Protein 3US3 (pdb70)

Structure (mmCIF, N/CA/C/O backbone):
data_3US3
#
_entry.id   3US3
#
_cell.length_a   59.214
_cell.length_b   144.811
_cell.length_c   110.471
_cell.angle_alpha   90.00
_cell.angle_beta   90.00
_cell.angle_gamma   90.00
#
_symmetry.space_group_name_H-M   'C 2 2 21'
#
loop_
_entity.id
_entity.type
_entity.pdbx_description
1 polymer Calsequestrin-1
2 non-polymer (4S)-2-METHYL-2,4-PENTANEDIOL
3 non-polymer (4R)-2-METHYLPENTANE-2,4-DIOL
4 non-polymer 'CALCIUM ION'
5 non-polymer 'SODIUM ION'
6 water water
#
loop_
_atom_site.group_PDB
_atom_site.id
_atom_site.type_symbol
_atom_site.label_atom_id
_atom_site.label_alt_id
_atom_site.label_comp_id
_atom_site.label_asym_id
_atom_site.label_entity_id
_atom_site.label_seq_id
_atom_site.pdbx_PDB_ins_code
_atom_site.Cartn_x
_atom_site.Cartn_y
_atom_site.Cartn_z
_atom_site.occupancy
_atom_site.B_iso_or_equiv
_atom_site.auth_seq_id
_atom_site.auth_comp_id
_atom_site.auth_asym_id
_atom_site.auth_atom_id
_atom_site.pdbx_PDB_model_num
ATOM 1 N N . GLU A 1 1 ? 41.847 73.395 53.589 1.00 99.59 1 GLU A N 1
ATOM 2 C CA . GLU A 1 1 ? 41.911 74.719 54.198 1.00 105.13 1 GLU A CA 1
ATOM 3 C C . GLU A 1 1 ? 40.623 75.023 54.962 1.00 100.01 1 GLU A C 1
ATOM 4 O O . GLU A 1 1 ? 39.948 76.020 54.701 1.00 95.97 1 GLU A O 1
ATOM 10 N N . GLU A 1 2 ? 40.292 74.153 55.909 1.00 92.34 2 GLU A N 1
ATOM 11 C CA . GLU A 1 2 ? 39.065 74.278 56.687 1.00 96.33 2 GLU A CA 1
ATOM 12 C C . GLU A 1 2 ? 39.101 75.483 57.624 1.00 90.31 2 GLU A C 1
ATOM 13 O O . GLU A 1 2 ? 38.167 76.287 57.653 0.50 81.92 2 GLU A O 1
ATOM 19 N N . GLY A 1 3 ? 40.183 75.600 58.387 1.00 73.72 3 GLY A N 1
ATOM 20 C CA . GLY A 1 3 ? 40.293 76.627 59.406 1.00 68.94 3 GLY A CA 1
ATOM 21 C C . GLY A 1 3 ? 40.334 75.995 60.783 1.00 67.05 3 GLY A C 1
ATOM 22 O O . GLY A 1 3 ? 39.494 75.166 61.122 1.00 46.62 3 GLY A O 1
ATOM 23 N N . LEU A 1 4 ? 41.323 76.384 61.580 1.00 49.84 4 LEU A N 1
ATOM 24 C CA . LEU A 1 4 ? 41.519 75.795 62.904 1.00 44.50 4 LEU A CA 1
ATOM 25 C C . LEU A 1 4 ? 40.281 75.966 63.789 1.00 44.15 4 LEU A C 1
ATOM 26 O O . LEU A 1 4 ? 39.566 76.966 63.689 1.00 45.83 4 LEU A O 1
ATOM 31 N N . ASP A 1 5 ? 40.027 74.986 64.652 1.00 40.02 5 ASP A N 1
ATOM 32 C CA . ASP A 1 5 ? 38.891 75.048 65.572 1.00 42.84 5 ASP A CA 1
ATOM 33 C C . ASP A 1 5 ? 39.281 75.758 66.867 1.00 38.01 5 ASP A C 1
ATOM 34 O O . ASP A 1 5 ? 40.457 75.785 67.239 1.00 38.81 5 ASP A O 1
ATOM 39 N N . PHE A 1 6 ? 38.293 76.334 67.549 1.00 33.95 6 PHE A N 1
ATOM 40 C CA . PHE A 1 6 ? 38.492 76.814 68.915 1.00 30.43 6 PHE A CA 1
ATOM 41 C C . PHE A 1 6 ? 38.917 75.630 69.772 1.00 29.57 6 PHE A C 1
ATOM 42 O O . PHE A 1 6 ? 38.650 74.479 69.422 1.00 32.32 6 PHE A O 1
ATOM 50 N N . PRO A 1 7 ? 39.587 75.900 70.900 1.00 31.84 7 PRO A N 1
ATOM 51 C CA . PRO A 1 7 ? 39.900 74.807 71.825 1.00 29.40 7 PRO A CA 1
ATOM 52 C C . PRO A 1 7 ? 38.618 74.116 72.286 1.00 22.51 7 PRO A C 1
ATOM 53 O O . PRO A 1 7 ? 37.547 74.734 72.357 1.00 26.33 7 PRO A O 1
ATOM 57 N N . GLU A 1 8 ? 38.722 72.831 72.593 1.00 24.33 8 GLU A N 1
ATOM 58 C CA . GLU A 1 8 ? 37.577 72.081 73.079 1.00 23.38 8 GLU A CA 1
ATOM 59 C C . GLU A 1 8 ? 38.053 71.150 74.178 1.00 19.25 8 GLU A C 1
ATOM 60 O O . GLU A 1 8 ? 39.219 70.754 74.197 1.00 21.65 8 GLU A O 1
ATOM 66 N N . TYR A 1 9 ? 37.149 70.791 75.078 1.00 23.66 9 TYR A N 1
ATOM 67 C CA . TYR A 1 9 ? 37.425 69.730 76.037 1.00 23.01 9 TYR A CA 1
ATOM 68 C C . TYR A 1 9 ? 37.868 68.486 75.264 1.00 22.70 9 TYR A C 1
ATOM 69 O O . TYR A 1 9 ? 37.180 68.056 74.346 1.00 22.99 9 TYR A O 1
ATOM 78 N N . ASP A 1 10 ? 39.023 67.931 75.619 1.00 21.15 10 ASP A N 1
ATOM 79 C CA . ASP A 1 10 ? 39.603 66.833 74.838 1.00 25.57 10 ASP A CA 1
ATOM 80 C C . ASP A 1 10 ? 39.259 65.432 75.348 1.00 30.39 10 ASP A C 1
ATOM 81 O O . ASP A 1 10 ? 39.602 64.433 74.718 1.00 27.63 10 ASP A O 1
ATOM 86 N N . GLY A 1 11 ? 38.570 65.358 76.481 1.00 25.36 11 GLY A N 1
ATOM 87 C CA . GLY A 1 11 ? 38.164 64.077 77.021 1.00 23.72 11 GLY A CA 1
ATOM 88 C C . GLY A 1 11 ? 39.293 63.271 77.638 1.00 22.02 11 GLY A C 1
ATOM 89 O O . GLY A 1 11 ? 39.121 62.087 77.918 1.00 29.69 11 GLY A O 1
ATOM 90 N N . VAL A 1 12 ? 40.443 63.903 77.853 1.00 23.95 12 VAL A N 1
ATOM 91 C CA . VAL A 1 12 ? 41.577 63.228 78.485 1.00 24.94 12 VAL A CA 1
ATOM 92 C C . VAL A 1 12 ? 41.504 63.429 79.996 1.00 24.72 12 VAL A C 1
ATOM 93 O O . VAL A 1 12 ? 41.302 64.547 80.464 1.00 25.21 12 VAL A O 1
ATOM 97 N N . ASP A 1 13 ? 41.652 62.355 80.763 1.00 25.31 13 ASP A N 1
ATOM 98 C CA . ASP A 1 13 ? 41.503 62.479 82.213 1.00 29.46 13 ASP A CA 1
ATOM 99 C C . ASP A 1 13 ? 42.757 63.052 82.866 1.00 28.96 13 ASP A C 1
ATOM 100 O O . ASP A 1 13 ? 43.874 62.594 82.616 1.00 24.96 13 ASP A O 1
ATOM 105 N N . ARG A 1 14 ? 42.566 64.074 83.695 1.00 22.84 14 ARG A N 1
ATOM 106 C CA . ARG A 1 14 ? 43.678 64.781 84.314 1.00 22.07 14 ARG A CA 1
ATOM 107 C C . ARG A 1 14 ? 43.493 64.877 85.820 1.00 22.56 14 ARG A C 1
ATOM 108 O O . ARG A 1 14 ? 44.440 65.160 86.549 1.00 24.89 14 ARG A O 1
ATOM 116 N N . VAL A 1 15 ? 42.268 64.662 86.279 1.00 20.05 15 VAL A N 1
ATOM 117 C CA . VAL A 1 15 ? 41.978 64.746 87.702 1.00 22.32 15 VAL A CA 1
ATOM 118 C C . VAL A 1 15 ? 42.554 63.517 88.391 1.00 24.97 15 VAL A C 1
ATOM 119 O O . VAL A 1 15 ? 42.312 62.394 87.966 1.00 25.24 15 VAL A O 1
ATOM 123 N N . ILE A 1 16 ? 43.315 63.747 89.453 1.00 22.32 16 ILE A N 1
ATOM 124 C CA . ILE A 1 16 ? 44.077 62.692 90.113 1.00 25.79 16 ILE A CA 1
ATOM 125 C C . ILE A 1 16 ? 43.282 62.058 91.239 1.00 28.06 16 ILE A C 1
ATOM 126 O O . ILE A 1 16 ? 42.668 62.752 92.041 1.00 23.65 16 ILE A O 1
ATOM 131 N N . ASN A 1 17 ? 43.281 60.730 91.279 1.00 23.95 17 ASN A N 1
ATOM 132 C CA . ASN A 1 17 ? 42.791 60.009 92.440 1.00 26.51 17 ASN A CA 1
ATOM 133 C C . ASN A 1 17 ? 43.863 60.116 93.514 1.00 29.84 17 ASN A C 1
ATOM 134 O O . ASN A 1 17 ? 44.864 59.399 93.479 1.00 29.74 17 ASN A O 1
ATOM 139 N N . VAL A 1 18 ? 43.683 61.048 94.445 1.00 25.56 18 VAL A N 1
ATOM 140 C CA . VAL A 1 18 ? 44.705 61.307 95.449 1.00 23.61 18 VAL A CA 1
ATOM 141 C C . VAL A 1 18 ? 44.561 60.307 96.588 1.00 31.62 18 VAL A C 1
ATOM 142 O O . VAL A 1 18 ? 43.482 60.151 97.153 1.00 27.64 18 VAL A O 1
ATOM 146 N N . ASN A 1 19 ? 45.648 59.615 96.909 1.00 28.16 19 ASN A N 1
ATOM 147 C CA . ASN A 1 19 ? 45.600 58.602 97.956 1.00 29.87 19 ASN A CA 1
ATOM 148 C C . ASN A 1 19 ? 46.852 58.585 98.821 1.00 26.07 19 ASN A C 1
ATOM 149 O O . ASN A 1 19 ? 47.760 59.402 98.645 1.00 29.69 19 ASN A O 1
ATOM 154 N N . ALA A 1 20 ? 46.887 57.651 99.766 1.00 30.80 20 ALA A N 1
ATOM 155 C CA . ALA A 1 20 ? 47.959 57.590 100.742 1.00 35.72 20 ALA A CA 1
ATOM 156 C C . ALA A 1 20 ? 49.323 57.462 100.070 1.00 33.00 20 ALA A C 1
ATOM 157 O O . ALA A 1 20 ? 50.313 58.031 100.526 1.00 32.59 20 ALA A O 1
ATOM 159 N N . LYS A 1 21 ? 49.369 56.732 98.964 1.00 36.28 21 LYS A N 1
ATOM 160 C CA . LYS A 1 21 ? 50.642 56.461 98.306 1.00 30.03 21 LYS A CA 1
ATOM 161 C C . LYS A 1 21 ? 51.173 57.610 97.447 1.00 32.31 21 LYS A C 1
ATOM 162 O O . LYS A 1 21 ? 52.385 57.746 97.272 1.00 34.39 21 LYS A O 1
ATOM 168 N N . ASN A 1 22 ? 50.283 58.450 96.925 1.00 27.56 22 ASN A N 1
ATOM 169 C CA . ASN A 1 22 ? 50.722 59.495 96.005 1.00 27.18 22 ASN A CA 1
ATOM 170 C C . ASN A 1 22 ? 50.585 60.933 96.497 1.00 27.69 22 ASN A C 1
ATOM 171 O O . ASN A 1 22 ? 51.096 61.846 95.860 1.00 27.59 22 ASN A O 1
ATOM 176 N N . TYR A 1 23 ? 49.915 61.138 97.626 1.00 30.91 23 TYR A N 1
ATOM 177 C CA . TYR A 1 23 ? 49.553 62.499 98.017 1.00 32.46 23 TYR A CA 1
ATOM 178 C C . TYR A 1 23 ? 50.762 63.401 98.253 1.00 35.07 23 TYR A C 1
ATOM 179 O O . TYR A 1 23 ? 50.725 64.582 97.925 1.00 31.35 23 TYR A O 1
ATOM 188 N N . LYS A 1 24 ? 51.848 62.843 98.780 1.00 33.69 24 LYS A N 1
ATOM 189 C CA . LYS A 1 24 ? 53.069 63.625 98.959 1.00 29.10 24 LYS A CA 1
ATOM 190 C C . LYS A 1 24 ? 53.679 64.011 97.613 1.00 31.75 24 LYS A C 1
ATOM 191 O O . LYS A 1 24 ? 54.142 65.135 97.434 1.00 38.72 24 LYS A O 1
ATOM 197 N N . ASN A 1 25 ? 53.670 63.080 96.664 1.00 33.61 25 ASN A N 1
ATOM 198 C CA . ASN A 1 25 ? 54.161 63.368 95.321 1.00 35.35 25 ASN A CA 1
ATOM 199 C C . ASN A 1 25 ? 53.314 64.419 94.609 1.00 33.68 25 ASN A C 1
ATOM 200 O O . ASN A 1 25 ? 53.837 65.264 93.885 1.00 35.69 25 ASN A O 1
ATOM 205 N N . VAL A 1 26 ? 52.003 64.355 94.811 1.00 29.68 26 VAL A N 1
ATOM 206 C CA . VAL A 1 26 ? 51.095 65.318 94.185 1.00 24.40 26 VAL A CA 1
ATOM 207 C C . VAL A 1 26 ? 51.375 66.745 94.656 1.00 34.98 26 VAL A C 1
ATOM 208 O O . VAL A 1 26 ? 51.514 67.657 93.842 1.00 33.50 26 VAL A O 1
ATOM 212 N N . PHE A 1 27 ? 51.471 66.940 95.967 1.00 30.02 27 PHE A N 1
ATOM 213 C CA . PHE A 1 27 ? 51.772 68.263 96.508 1.00 27.85 27 PHE A CA 1
ATOM 214 C C . PHE A 1 27 ? 53.097 68.841 96.012 1.00 41.60 27 PHE A C 1
ATOM 215 O O . PHE A 1 27 ? 53.243 70.059 95.896 1.00 47.01 27 PHE A O 1
ATOM 223 N N . LYS A 1 28 ? 54.059 67.974 95.713 1.00 38.10 28 LYS A N 1
ATOM 224 C CA . LYS A 1 28 ? 55.357 68.429 95.227 1.00 34.69 28 LYS A CA 1
ATOM 225 C C . LYS A 1 28 ? 55.301 68.883 93.771 1.00 42.00 28 LYS A C 1
ATOM 226 O O . LYS A 1 28 ? 56.083 69.734 93.347 1.00 43.91 28 LYS A O 1
ATOM 232 N N . LYS A 1 29 ? 54.372 68.316 93.010 1.00 32.50 29 LYS A N 1
ATOM 233 C CA . LYS A 1 29 ? 54.293 68.580 91.578 1.00 34.29 29 LYS A CA 1
ATOM 234 C C . LYS A 1 29 ? 53.646 69.925 91.247 1.00 43.49 29 LYS A C 1
ATOM 235 O O . LYS A 1 29 ? 54.008 70.568 90.261 1.00 37.54 29 LYS A O 1
ATOM 241 N N . TYR A 1 30 ? 52.691 70.346 92.071 1.00 36.32 30 TYR A N 1
ATOM 242 C CA . TYR A 1 30 ? 51.900 71.537 91.768 1.00 33.09 30 TYR A CA 1
ATOM 243 C C 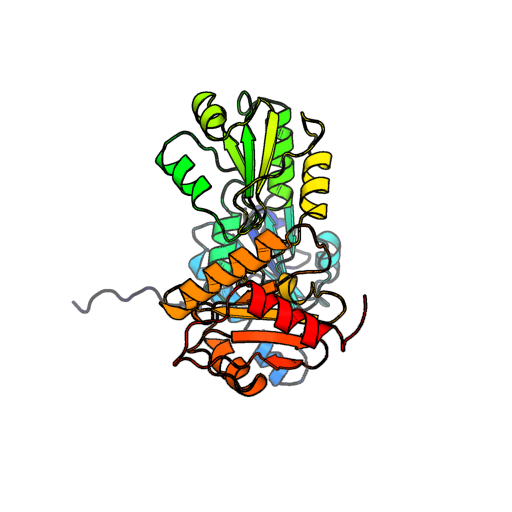. TYR A 1 30 ? 52.097 72.674 92.774 1.00 29.97 30 TYR A C 1
ATOM 244 O O . TYR A 1 30 ? 52.198 72.438 93.977 1.00 44.08 30 TYR A O 1
ATOM 253 N N . GLU A 1 31 ? 52.127 73.907 92.278 1.00 40.27 31 GLU A N 1
ATOM 254 C CA . GLU A 1 31 ? 52.186 75.070 93.159 1.00 41.12 31 GLU A CA 1
ATOM 255 C C . GLU A 1 31 ? 50.819 75.379 93.757 1.00 34.62 31 GLU A C 1
ATOM 256 O O . GLU A 1 31 ? 50.719 75.802 94.908 1.00 36.03 31 GLU A O 1
ATOM 262 N N . VAL A 1 32 ? 49.768 75.173 92.969 1.00 27.64 32 VAL A N 1
ATOM 263 C CA . VAL A 1 32 ? 48.406 75.283 93.473 1.00 25.56 32 VAL A CA 1
ATOM 264 C C . VAL A 1 32 ? 47.680 73.971 93.222 1.00 25.09 32 VAL A C 1
ATOM 265 O O . VAL A 1 32 ? 47.726 73.416 92.125 1.00 23.80 32 VAL A O 1
ATOM 269 N N . LEU A 1 33 ? 47.032 73.467 94.259 1.00 19.49 33 LEU A N 1
ATOM 270 C CA . LEU A 1 33 ? 46.335 72.193 94.170 1.00 21.21 33 LEU A CA 1
ATOM 271 C C . LEU A 1 33 ? 44.904 72.345 94.657 1.00 25.73 33 LEU A C 1
ATOM 272 O O . LEU A 1 33 ? 44.664 72.847 95.755 1.00 24.16 33 LEU A O 1
ATOM 277 N N . ALA A 1 34 ? 43.952 71.927 93.830 1.00 16.87 34 ALA A N 1
ATOM 278 C CA . ALA A 1 34 ? 42.546 71.941 94.212 1.00 20.79 34 ALA A CA 1
ATOM 279 C C . ALA A 1 34 ? 42.048 70.520 94.424 1.00 25.79 34 ALA A C 1
ATOM 280 O O . ALA A 1 34 ? 42.070 69.709 93.502 1.00 20.99 34 ALA A O 1
ATOM 282 N N . LEU A 1 35 ? 41.595 70.226 95.637 1.00 17.77 35 LEU A N 1
ATOM 283 C CA . LEU A 1 35 ? 41.116 68.884 95.976 1.00 20.95 35 LEU A CA 1
ATOM 284 C C . LEU A 1 35 ? 39.640 68.888 96.337 1.00 22.72 35 LEU A C 1
ATOM 285 O O . LEU A 1 35 ? 39.207 69.662 97.194 1.00 23.01 35 LEU A O 1
ATOM 290 N N . LEU A 1 36 ? 38.875 68.028 95.671 1.00 18.10 36 LEU A N 1
ATOM 291 C CA . LEU A 1 36 ? 37.483 67.785 96.020 1.00 18.65 36 LEU A CA 1
ATOM 292 C C . LEU A 1 36 ? 37.439 66.648 97.038 1.00 23.34 36 LEU A C 1
ATOM 293 O O . LEU A 1 36 ? 37.776 65.512 96.718 1.00 23.85 36 LEU A O 1
ATOM 298 N N . TYR A 1 37 ? 37.054 66.979 98.266 1.00 21.30 37 TYR A N 1
ATOM 299 C CA . TYR A 1 37 ? 36.823 65.986 99.308 1.00 28.77 37 TYR A CA 1
ATOM 300 C C . TYR A 1 37 ? 35.375 65.503 99.197 1.00 34.85 37 TYR A C 1
ATOM 301 O O . TYR A 1 37 ? 34.442 66.278 99.419 1.00 35.32 37 TYR A O 1
ATOM 310 N N . HIS A 1 38 ? 35.187 64.233 98.834 1.00 28.89 38 HIS A N 1
ATOM 311 C CA . HIS A 1 38 ? 33.858 63.727 98.480 1.00 32.59 38 HIS A CA 1
ATOM 312 C C . HIS A 1 38 ? 33.515 62.373 99.113 1.00 39.48 38 HIS A C 1
ATOM 313 O O . HIS A 1 38 ? 34.371 61.709 99.698 1.00 35.04 38 HIS A O 1
ATOM 320 N N . GLU A 1 39 ? 32.254 61.967 98.973 1.00 35.69 39 GLU A N 1
ATOM 321 C CA . GLU A 1 39 ? 31.768 60.710 99.539 1.00 27.90 39 GLU A CA 1
ATOM 322 C C . GLU A 1 39 ? 31.870 59.562 98.544 1.00 46.83 39 GLU A C 1
ATOM 323 O O . GLU A 1 39 ? 31.966 59.785 97.338 1.00 54.68 39 GLU A O 1
ATOM 329 N N . PRO A 1 40 ? 31.862 58.323 99.055 1.00 50.32 40 PRO A N 1
ATOM 330 C CA . PRO A 1 40 ? 31.915 57.122 98.216 1.00 53.83 40 PRO A CA 1
ATOM 331 C C . PRO A 1 40 ? 30.679 57.040 97.342 1.00 47.91 40 PRO A C 1
ATOM 332 O O . PRO A 1 40 ? 29.673 57.672 97.666 1.00 55.02 40 PRO A O 1
ATOM 336 N N . PRO A 1 41 ? 30.747 56.270 96.246 1.00 58.22 41 PRO A N 1
ATOM 337 C CA . PRO A 1 41 ? 29.605 56.119 95.337 1.00 61.39 41 PRO A CA 1
ATOM 338 C C . PRO A 1 41 ? 28.392 55.505 96.031 1.00 57.52 41 PRO A C 1
ATOM 339 O O . PRO A 1 41 ? 28.506 54.440 96.639 1.00 66.33 41 PRO A O 1
ATOM 343 N N . GLU A 1 42 ? 27.247 56.175 95.936 1.00 65.93 42 GLU A N 1
ATOM 344 C CA . GLU A 1 42 ? 25.997 55.642 96.463 1.00 54.64 42 GLU A CA 1
ATOM 345 C C . GLU A 1 42 ? 25.400 54.654 95.465 1.00 60.78 42 GLU A C 1
ATOM 346 O O . GLU A 1 42 ? 25.917 54.487 94.360 1.00 67.40 42 GLU A O 1
ATOM 352 N N . ASP A 1 43 ? 24.309 54.006 95.853 1.00 64.75 43 ASP A N 1
ATOM 353 C CA . ASP A 1 43 ? 23.675 53.008 95.000 1.00 71.32 43 ASP A CA 1
ATOM 354 C C . ASP A 1 43 ? 22.807 53.663 93.934 1.00 57.04 43 ASP A C 1
ATOM 355 O O . ASP A 1 43 ? 22.674 53.146 92.824 1.00 55.79 43 ASP A O 1
ATOM 360 N N . ASP A 1 44 ? 22.217 54.803 94.277 1.00 52.12 44 ASP A N 1
ATOM 361 C CA . ASP A 1 44 ? 21.239 55.439 93.405 1.00 36.25 44 ASP A CA 1
ATOM 362 C C . ASP A 1 44 ? 21.898 56.175 92.242 1.00 40.13 44 ASP A C 1
ATOM 363 O O . ASP A 1 44 ? 22.943 56.813 92.403 1.00 34.54 44 ASP A O 1
ATOM 368 N N . LYS A 1 45 ? 21.284 56.078 91.067 1.00 39.43 45 LYS A N 1
ATOM 369 C CA . LYS A 1 45 ? 21.854 56.683 89.870 1.00 34.59 45 LYS A CA 1
ATOM 370 C C . LYS A 1 45 ? 21.922 58.206 89.966 1.00 32.97 45 LYS A C 1
ATOM 371 O O . LYS A 1 45 ? 22.884 58.806 89.502 1.00 28.56 45 LYS A O 1
ATOM 377 N N . ALA A 1 46 ? 20.918 58.819 90.584 1.00 26.11 46 ALA A N 1
ATOM 378 C CA . ALA A 1 46 ? 20.905 60.275 90.755 1.00 33.87 46 ALA A CA 1
ATOM 379 C C . ALA A 1 46 ? 22.186 60.799 91.393 1.00 33.42 46 ALA A C 1
ATOM 380 O O . ALA A 1 46 ? 22.794 61.746 90.889 1.00 23.15 46 ALA A O 1
ATOM 382 N N . SER A 1 47 ? 22.593 60.191 92.504 1.00 28.99 47 SER A N 1
ATOM 383 C CA . SER A 1 47 ? 23.815 60.599 93.193 1.00 26.01 47 SER A CA 1
ATOM 384 C C . SER A 1 47 ? 25.030 60.379 92.313 1.00 25.36 47 SER A C 1
ATOM 385 O O . SER A 1 47 ? 25.954 61.192 92.305 1.00 27.22 47 SER A O 1
ATOM 388 N N . GLN A 1 48 ? 25.029 59.270 91.575 1.00 22.25 48 GLN A N 1
ATOM 389 C CA . GLN A 1 48 ? 26.142 58.955 90.699 1.00 25.87 48 GLN A CA 1
ATOM 390 C C . GLN A 1 48 ? 26.258 59.994 89.581 1.00 22.26 48 GLN A C 1
ATOM 391 O O . GLN A 1 48 ? 27.361 60.393 89.220 1.00 23.45 48 GLN A O 1
ATOM 397 N N . ARG A 1 49 ? 25.120 60.422 89.051 1.00 22.38 49 ARG A N 1
ATOM 398 C CA . ARG A 1 49 ? 25.109 61.448 88.003 1.00 23.49 49 ARG A CA 1
ATOM 399 C C . ARG A 1 49 ? 25.601 62.794 88.535 1.00 22.66 49 ARG A C 1
ATOM 400 O O . ARG A 1 49 ? 26.361 63.483 87.865 1.00 20.63 49 ARG A O 1
ATOM 408 N N . GLN A 1 50 ? 25.166 63.166 89.734 1.00 22.28 50 GLN A N 1
ATOM 409 C CA . GLN A 1 50 ? 25.676 64.382 90.374 1.00 22.23 50 GLN A CA 1
ATOM 410 C C . GLN A 1 50 ? 27.198 64.377 90.501 1.00 25.43 50 GLN A C 1
ATOM 411 O O . GLN A 1 50 ? 27.859 65.375 90.203 1.00 22.17 50 GLN A O 1
ATOM 417 N N . PHE A 1 51 ? 27.761 63.260 90.950 1.00 25.16 51 PHE A N 1
ATOM 418 C CA . PHE A 1 51 ? 29.209 63.172 91.083 1.00 25.98 51 PHE A CA 1
ATOM 419 C C . PHE A 1 51 ? 29.895 63.217 89.714 1.00 21.20 51 PHE A C 1
ATOM 420 O O . PHE A 1 51 ? 30.940 63.853 89.544 1.00 20.22 51 PHE A O 1
ATOM 428 N N . GLU A 1 52 ? 29.287 62.546 88.740 1.00 20.70 52 GLU A N 1
ATOM 429 C CA . GLU A 1 52 ? 29.829 62.480 87.389 1.00 20.80 52 GLU A CA 1
ATOM 430 C C . GLU A 1 52 ? 29.993 63.902 86.848 1.00 20.49 52 GLU A C 1
ATOM 431 O O . GLU A 1 52 ? 31.020 64.253 86.261 1.00 20.45 52 GLU A O 1
ATOM 437 N N . MET A 1 53 ? 28.976 64.721 87.086 1.00 21.09 53 MET A N 1
ATOM 438 C CA A MET A 1 53 ? 28.994 66.103 86.625 0.00 13.80 53 MET A CA 1
ATOM 439 C CA B MET A 1 53 ? 28.977 66.111 86.648 0.50 13.22 53 MET A CA 1
ATOM 440 C C . MET A 1 53 ? 30.088 66.913 87.311 1.00 20.11 53 MET A C 1
ATOM 441 O O . MET A 1 53 ? 30.823 67.641 86.655 1.00 17.38 53 MET A O 1
ATOM 450 N N . GLU A 1 54 ? 30.193 66.794 88.631 1.00 19.82 54 GLU A N 1
ATOM 451 C CA . GLU A 1 54 ? 31.215 67.530 89.364 1.00 20.74 54 GLU A CA 1
ATOM 452 C C . GLU A 1 54 ? 32.612 67.157 88.887 1.00 22.02 54 GLU A C 1
ATOM 453 O O . GLU A 1 54 ? 33.475 68.017 88.704 1.00 18.81 54 GLU A O 1
ATOM 459 N N . GLU A 1 55 ? 32.838 65.866 88.683 1.00 20.54 55 GLU A N 1
ATOM 460 C CA . GLU A 1 55 ? 34.152 65.416 88.282 1.00 19.49 55 GLU A CA 1
ATOM 461 C C . GLU A 1 55 ? 34.527 65.987 86.909 1.00 17.17 55 GLU A C 1
ATOM 462 O O . GLU A 1 55 ? 35.665 66.393 86.694 1.00 21.58 55 GLU A O 1
ATOM 468 N N . LEU A 1 56 ? 33.565 66.022 85.993 1.00 19.76 56 LEU A N 1
ATOM 469 C CA . LEU A 1 56 ? 33.816 66.558 84.655 1.00 18.71 56 LEU A CA 1
ATOM 470 C C . LEU A 1 56 ? 34.050 68.069 84.691 1.00 20.60 56 LEU A C 1
ATOM 471 O O . LEU A 1 56 ? 34.858 68.600 83.935 1.00 19.33 56 LEU A O 1
ATOM 476 N N . ILE A 1 57 ? 33.354 68.766 85.580 1.00 19.65 57 ILE A N 1
ATOM 477 C CA . ILE A 1 57 ? 33.642 70.183 85.754 1.00 21.74 57 ILE A CA 1
ATOM 478 C C . ILE A 1 57 ? 35.099 70.360 86.156 1.00 19.21 57 ILE A C 1
ATOM 479 O O . ILE A 1 57 ? 35.786 71.237 85.640 1.00 15.60 57 ILE A O 1
ATOM 484 N N . LEU A 1 58 ? 35.583 69.511 87.063 1.00 16.61 58 LEU A N 1
ATOM 485 C CA . LEU A 1 58 ? 36.981 69.570 87.453 1.00 15.31 58 LEU A CA 1
ATOM 486 C C . LEU A 1 58 ? 37.893 69.225 86.292 1.00 15.47 58 LEU A C 1
ATOM 487 O O . LEU A 1 58 ? 38.974 69.801 86.159 1.00 17.45 58 LEU A O 1
ATOM 492 N N . GLU A 1 59 ? 37.458 68.292 85.447 1.00 16.94 59 GLU A N 1
ATOM 493 C CA . GLU A 1 59 ? 38.272 67.910 84.298 1.00 19.29 59 GLU A CA 1
ATOM 494 C C . GLU A 1 59 ? 38.447 69.089 83.355 1.00 16.26 59 GLU A C 1
ATOM 495 O O . GLU A 1 59 ? 39.541 69.324 82.847 1.00 18.63 59 GLU A O 1
ATOM 501 N N . LEU A 1 60 ? 37.369 69.834 83.128 1.00 16.67 60 LEU A N 1
ATOM 502 C CA . LEU A 1 60 ? 37.447 71.003 82.260 1.00 16.04 60 LEU A CA 1
ATOM 503 C C . LEU A 1 60 ? 38.402 72.031 82.841 1.00 19.07 60 LEU A C 1
ATOM 504 O O . LEU A 1 60 ? 39.235 72.568 82.136 1.00 15.80 60 LEU A O 1
ATOM 509 N N . ALA A 1 61 ? 38.280 72.310 84.135 1.00 17.32 61 ALA A N 1
ATOM 510 C CA . ALA A 1 61 ? 39.176 73.261 84.764 1.00 16.80 61 ALA A CA 1
ATOM 511 C C . ALA A 1 61 ? 40.624 72.766 84.674 1.00 17.94 61 ALA A C 1
ATOM 512 O O . ALA A 1 61 ? 41.534 73.549 84.443 1.00 16.12 61 ALA A O 1
ATOM 514 N N . ALA A 1 62 ? 40.829 71.465 84.860 1.00 17.36 62 ALA A N 1
ATOM 515 C CA . ALA A 1 62 ? 42.170 70.889 84.799 1.00 16.66 62 ALA A CA 1
ATOM 516 C C . ALA A 1 62 ? 42.791 71.053 83.417 1.00 16.34 62 ALA A C 1
ATOM 517 O O . ALA A 1 62 ? 43.982 71.320 83.305 1.00 20.62 62 ALA A O 1
ATOM 519 N N . GLN A 1 63 ? 41.983 70.895 82.370 1.00 18.15 63 GLN A N 1
ATOM 520 C CA . GLN A 1 63 ? 42.492 71.114 81.018 1.00 19.31 63 GLN A CA 1
ATOM 521 C C . GLN A 1 63 ? 42.899 72.571 80.816 1.00 18.92 63 GLN A C 1
ATOM 522 O O . GLN A 1 63 ? 43.993 72.861 80.329 1.00 17.75 63 GLN A O 1
ATOM 528 N N . VAL A 1 64 ? 42.025 73.491 81.207 1.00 16.98 64 VAL A N 1
ATOM 529 C CA . VAL A 1 64 ? 42.303 74.911 81.038 1.00 19.35 64 VAL A CA 1
ATOM 530 C C . VAL A 1 64 ? 43.566 75.376 81.767 1.00 17.48 64 VAL A C 1
ATOM 531 O O . VAL A 1 64 ? 44.338 76.188 81.248 1.00 17.55 64 VAL A O 1
ATOM 535 N N . LEU A 1 65 ? 43.786 74.842 82.965 1.00 16.24 65 LEU A N 1
ATOM 536 C CA . LEU A 1 65 ? 44.863 75.313 83.821 1.00 19.35 65 LEU A CA 1
ATOM 537 C C . LEU A 1 65 ? 46.106 74.413 83.876 1.00 18.63 65 LEU A C 1
ATOM 538 O O . LEU A 1 65 ? 46.982 74.627 84.702 1.00 19.03 65 LEU A O 1
ATOM 543 N N . GLU A 1 66 ? 46.186 73.427 82.988 1.00 21.52 66 GLU A N 1
ATOM 544 C CA . GLU A 1 66 ? 47.309 72.488 82.997 1.00 23.91 66 GLU A CA 1
ATOM 545 C C . GLU A 1 66 ? 48.656 73.191 82.823 1.00 25.58 66 GLU A C 1
ATOM 546 O O . GLU A 1 66 ? 49.625 72.889 83.521 1.00 25.80 66 GLU A O 1
ATOM 552 N N . ASP A 1 67 ? 48.717 74.117 81.872 1.00 24.94 67 ASP A N 1
ATOM 553 C CA A ASP A 1 67 ? 49.947 74.848 81.582 0.50 22.37 67 ASP A CA 1
ATOM 554 C CA B ASP A 1 67 ? 49.952 74.835 81.582 0.50 22.36 67 ASP A CA 1
ATOM 555 C C . ASP A 1 67 ? 50.392 75.727 82.748 1.00 30.44 67 ASP A C 1
ATOM 556 O O . ASP A 1 67 ? 51.587 75.962 82.942 1.00 30.10 67 ASP A O 1
ATOM 565 N N . LYS A 1 68 ? 49.425 76.213 83.520 1.00 21.55 68 LYS A N 1
ATOM 566 C CA . LYS A 1 68 ? 49.695 77.092 84.661 1.00 22.79 68 LYS A CA 1
ATOM 567 C C . LYS A 1 68 ? 50.180 76.331 85.893 1.00 27.70 68 LYS A C 1
ATOM 568 O O . LYS A 1 68 ? 50.508 76.937 86.910 1.00 30.42 68 LYS A O 1
ATOM 574 N N . GLY A 1 69 ? 50.202 75.008 85.810 1.00 27.74 69 GLY A N 1
ATOM 575 C CA . GLY A 1 69 ? 50.691 74.200 86.913 1.00 30.23 69 GLY A CA 1
ATOM 576 C C . GLY A 1 69 ? 49.720 74.106 88.074 1.00 31.89 69 GLY A C 1
ATOM 577 O O . GLY A 1 69 ? 50.129 73.967 89.230 1.00 31.92 69 GLY A O 1
ATOM 578 N N . VAL A 1 70 ? 48.427 74.187 87.771 1.00 26.56 70 VAL A N 1
ATOM 579 C CA . VAL A 1 70 ? 47.401 73.939 88.774 1.00 26.15 70 VAL A CA 1
ATOM 580 C C . VAL A 1 70 ? 46.931 72.497 88.676 1.00 25.48 70 VAL A C 1
ATOM 581 O O . VAL A 1 70 ? 46.568 72.033 87.600 1.00 27.45 70 VAL A O 1
ATOM 585 N N . GLY A 1 71 ? 46.949 71.790 89.802 1.00 21.91 71 GLY A N 1
ATOM 586 C CA . GLY A 1 71 ? 46.543 70.398 89.833 1.00 24.30 71 GLY A CA 1
ATOM 587 C C . GLY A 1 71 ? 45.174 70.195 90.448 1.00 20.07 71 GLY A C 1
ATOM 588 O O . GLY A 1 71 ? 44.725 70.990 91.270 1.00 21.20 71 GLY A O 1
ATOM 589 N N . PHE A 1 72 ? 44.504 69.127 90.033 1.00 16.78 72 PHE A N 1
ATOM 590 C CA . PHE A 1 72 ? 43.164 68.819 90.516 1.00 17.85 72 PHE A CA 1
ATOM 591 C C . PHE A 1 72 ? 43.108 67.374 90.968 1.00 23.65 72 PHE A C 1
ATOM 592 O O . PHE A 1 72 ? 43.644 66.491 90.297 1.00 23.97 72 PHE A O 1
ATOM 600 N N . GLY A 1 73 ? 42.453 67.133 92.097 1.00 21.65 73 GLY A N 1
ATOM 601 C CA . GLY A 1 73 ? 42.417 65.800 92.664 1.00 22.57 73 GLY A CA 1
ATOM 602 C C . GLY A 1 73 ? 41.180 65.494 93.468 1.00 23.42 73 GLY A C 1
ATOM 603 O O . GLY A 1 73 ? 40.464 66.398 93.896 1.00 18.55 73 GLY A O 1
ATOM 604 N N . LEU A 1 74 ? 40.940 64.201 93.673 1.00 18.76 74 LEU A N 1
ATOM 605 C CA . LEU A 1 74 ? 39.807 63.719 94.435 1.00 15.77 74 LEU A CA 1
ATOM 606 C C . LEU A 1 74 ? 40.282 63.005 95.690 1.00 24.56 74 LEU A C 1
ATOM 607 O O . LEU A 1 74 ? 41.180 62.166 95.634 1.00 24.86 74 LEU A O 1
ATOM 612 N N . VAL A 1 75 ? 39.678 63.348 96.817 1.00 20.84 75 VAL A N 1
ATOM 613 C CA . VAL A 1 75 ? 39.932 62.642 98.068 1.00 22.11 75 VAL A CA 1
ATOM 614 C C . VAL A 1 75 ? 38.625 62.029 98.569 1.00 28.88 75 VAL A C 1
ATOM 615 O O . VAL A 1 75 ? 37.711 62.742 99.001 1.00 29.32 75 VAL A O 1
ATOM 619 N N . ASP A 1 76 ? 38.549 60.703 98.475 1.00 26.54 76 ASP A N 1
ATOM 620 C CA . ASP A 1 76 ? 37.391 59.914 98.887 1.00 25.77 76 ASP A CA 1
ATOM 621 C C . ASP A 1 76 ? 37.359 59.839 100.410 1.00 31.36 76 ASP A C 1
ATOM 622 O O . ASP A 1 76 ? 38.364 59.532 101.041 1.00 30.19 76 ASP A O 1
ATOM 627 N N . SER A 1 77 ? 36.208 60.135 101.005 1.00 36.30 77 SER A N 1
ATOM 628 C CA . SER A 1 77 ? 36.116 60.207 102.462 1.00 36.41 77 SER A CA 1
ATOM 629 C C . SER A 1 77 ? 36.242 58.826 103.108 1.00 34.88 77 SER A C 1
ATOM 630 O O . SER A 1 77 ? 36.529 58.720 104.296 1.00 35.09 77 SER A O 1
ATOM 633 N N . GLU A 1 78 ? 36.028 57.773 102.326 1.00 33.67 78 GLU A N 1
ATOM 634 C CA . GLU A 1 78 ? 36.185 56.414 102.842 1.00 50.03 78 GLU A CA 1
ATOM 635 C C . GLU A 1 78 ? 37.558 55.846 102.486 1.00 37.24 78 GLU A C 1
ATOM 636 O O . GLU A 1 78 ? 38.394 55.621 103.362 1.00 48.56 78 GLU A O 1
ATOM 642 N N . LYS A 1 79 ? 37.791 55.624 101.197 1.00 42.30 79 LYS A N 1
ATOM 643 C CA . LYS A 1 79 ? 39.070 55.100 100.734 1.00 37.75 79 LYS A CA 1
ATOM 644 C C . LYS A 1 79 ? 40.269 55.942 101.196 1.00 46.78 79 LYS A C 1
ATOM 645 O O . LYS A 1 79 ? 41.348 55.405 101.463 1.00 30.96 79 LYS A O 1
ATOM 651 N N . ASP A 1 80 ? 40.088 57.258 101.294 1.00 32.94 80 ASP A N 1
ATOM 652 C CA . ASP A 1 80 ? 41.214 58.144 101.594 1.00 24.29 80 ASP A CA 1
ATOM 653 C C . ASP A 1 80 ? 41.075 58.900 102.913 1.00 29.29 80 ASP A C 1
ATOM 654 O O . ASP A 1 80 ? 41.565 60.017 103.054 1.00 25.26 80 ASP A O 1
ATOM 659 N N . ALA A 1 81 ? 40.426 58.282 103.892 1.00 33.14 81 ALA A N 1
ATOM 660 C CA . ALA A 1 81 ? 40.195 58.944 105.173 1.00 33.81 81 ALA A CA 1
ATOM 661 C C . ALA A 1 81 ? 41.470 59.478 105.831 1.00 30.38 81 ALA A C 1
ATOM 662 O O . ALA A 1 81 ? 41.460 60.555 106.421 1.00 35.05 81 ALA A O 1
ATOM 664 N N . ALA A 1 82 ? 42.569 58.730 105.744 1.00 32.05 82 ALA A N 1
ATOM 665 C CA . ALA A 1 82 ? 43.813 59.157 106.373 1.00 26.59 82 ALA A CA 1
ATOM 666 C C . ALA A 1 82 ? 44.433 60.377 105.695 1.00 25.19 82 ALA A C 1
ATOM 667 O O . ALA A 1 82 ? 44.997 61.247 106.355 1.00 28.68 82 ALA A O 1
ATOM 669 N N . VAL A 1 83 ? 44.337 60.430 104.372 1.00 29.35 83 VAL A N 1
ATOM 670 C CA . VAL A 1 83 ? 44.753 61.614 103.632 1.00 25.01 83 VAL A CA 1
ATOM 671 C C . VAL A 1 83 ? 43.971 62.843 104.118 1.00 20.71 83 VAL A C 1
ATOM 672 O O . VAL A 1 83 ? 44.562 63.884 104.419 1.00 31.29 83 VAL A O 1
ATOM 676 N N . ALA A 1 84 ? 42.654 62.703 104.199 1.00 27.87 84 ALA A N 1
ATOM 677 C CA . ALA A 1 84 ? 41.797 63.791 104.666 1.00 32.40 84 ALA A CA 1
ATOM 678 C C . ALA A 1 84 ? 42.245 64.319 106.031 1.00 42.02 84 ALA A C 1
ATOM 679 O O . ALA A 1 84 ? 42.241 65.526 106.264 1.00 39.05 84 ALA A O 1
ATOM 681 N N . LYS A 1 85 ? 42.647 63.416 106.924 1.00 40.82 85 LYS A N 1
ATOM 682 C CA . LYS A 1 85 ? 43.120 63.815 108.252 1.00 35.10 85 LYS A CA 1
ATOM 683 C C . LYS A 1 85 ? 44.401 64.652 108.220 1.00 47.16 85 LYS A C 1
ATOM 684 O O . LYS A 1 85 ? 44.492 65.678 108.891 1.00 49.16 85 LYS A O 1
ATOM 690 N N . LYS A 1 86 ? 45.390 64.210 107.449 1.00 32.19 86 LYS A N 1
ATOM 691 C CA . LYS A 1 86 ? 46.661 64.917 107.359 1.00 36.22 86 LYS A CA 1
ATOM 692 C C . LYS A 1 86 ? 46.480 66.320 106.800 1.00 38.89 86 LYS A C 1
ATOM 693 O O . LYS A 1 86 ? 47.224 67.238 107.146 1.00 44.96 86 LYS A O 1
ATOM 699 N N . LEU A 1 87 ? 45.495 66.476 105.920 1.00 42.25 87 LEU A N 1
ATOM 700 C CA . LEU A 1 87 ? 45.319 67.726 105.190 1.00 48.55 87 LEU A CA 1
ATOM 701 C C . LEU A 1 87 ? 44.238 68.611 105.803 1.00 43.99 87 LEU A C 1
ATOM 702 O O . LEU A 1 87 ? 44.159 69.801 105.503 1.00 51.29 87 LEU A O 1
ATOM 707 N N . GLY A 1 88 ? 43.407 68.026 106.656 1.00 46.53 88 GLY A N 1
ATOM 708 C CA . GLY A 1 88 ? 42.359 68.773 107.326 1.00 46.53 88 GLY A CA 1
ATOM 709 C C . GLY A 1 88 ? 41.098 68.937 106.499 1.00 45.69 88 GLY A C 1
ATOM 710 O O . GLY A 1 88 ? 40.421 69.961 106.588 1.00 51.48 88 GLY A O 1
ATOM 711 N N . LEU A 1 89 ? 40.783 67.932 105.688 1.00 42.15 89 LEU A N 1
ATOM 712 C CA . LEU A 1 89 ? 39.538 67.930 104.928 1.00 40.22 89 LEU A CA 1
ATOM 713 C C . LEU A 1 89 ? 38.408 67.404 105.802 1.00 53.58 89 LEU A C 1
ATOM 714 O O . LEU A 1 89 ? 38.531 66.343 106.410 1.00 53.83 89 LEU A O 1
ATOM 719 N N . THR A 1 90 ? 37.304 68.145 105.854 1.00 41.60 90 THR A N 1
ATOM 720 C CA . THR A 1 90 ? 36.209 67.836 106.768 1.00 45.13 90 THR A CA 1
ATOM 721 C C . THR A 1 90 ? 34.840 68.041 106.132 1.00 49.24 90 THR A C 1
ATOM 722 O O . THR A 1 90 ? 33.919 67.249 106.339 1.00 47.86 90 THR A O 1
ATOM 726 N N . GLU A 1 91 ? 34.717 69.116 105.362 1.00 45.56 91 GLU A N 1
ATOM 727 C CA . GLU A 1 91 ? 33.445 69.503 104.766 1.00 39.09 91 GLU A CA 1
ATOM 728 C C . GLU A 1 91 ? 33.068 68.595 103.598 1.00 40.85 91 GLU A C 1
ATOM 729 O O . GLU A 1 91 ? 33.720 68.599 102.554 1.00 45.59 91 GLU A O 1
ATOM 735 N N . GLU A 1 92 ? 32.006 67.823 103.784 1.00 39.71 92 GLU A N 1
ATOM 736 C CA . GLU A 1 92 ? 31.567 66.857 102.786 1.00 49.52 92 GLU A CA 1
ATOM 737 C C . GLU A 1 92 ? 31.324 67.498 101.420 1.00 48.70 92 GLU A C 1
ATOM 738 O O . GLU A 1 92 ? 30.778 68.597 101.329 1.00 47.33 92 GLU A O 1
ATOM 744 N N . ASP A 1 93 ? 31.738 66.801 100.366 1.00 42.62 93 ASP A N 1
ATOM 745 C CA . ASP A 1 93 ? 31.578 67.273 98.992 1.00 41.82 93 ASP A CA 1
ATOM 746 C C . ASP A 1 93 ? 31.997 68.739 98.839 1.00 40.43 93 ASP A C 1
ATOM 747 O O . ASP A 1 93 ? 31.226 69.559 98.341 1.00 40.06 93 ASP A O 1
ATOM 752 N N . SER A 1 94 ? 33.220 69.056 99.261 1.00 35.19 94 SER A N 1
ATOM 753 C CA . SER A 1 94 ? 33.737 70.427 99.213 1.00 24.42 94 SER A CA 1
ATOM 754 C C . SER A 1 94 ? 35.160 70.546 98.662 1.00 36.06 94 SER A C 1
ATOM 755 O O . SER A 1 94 ? 35.979 69.639 98.808 1.00 28.76 94 SER A O 1
ATOM 758 N N . ILE A 1 95 ? 35.452 71.681 98.038 1.00 29.05 95 ILE A N 1
ATOM 759 C CA . ILE A 1 95 ? 36.761 71.915 97.434 1.00 26.82 95 ILE A CA 1
ATOM 760 C C . ILE A 1 95 ? 37.716 72.654 98.368 1.00 28.19 95 ILE A C 1
ATOM 761 O O . ILE A 1 95 ? 37.378 73.703 98.916 1.00 27.93 95 ILE A O 1
ATOM 766 N N . TYR A 1 96 ? 38.909 72.095 98.548 1.00 21.80 96 TYR A N 1
ATOM 767 C CA . TYR A 1 96 ? 39.977 72.754 99.279 1.00 21.40 96 TYR A CA 1
ATOM 768 C C . TYR A 1 96 ? 41.113 73.122 98.333 1.00 23.26 96 TYR A C 1
ATOM 769 O O . TYR A 1 96 ? 41.528 72.317 97.498 1.00 27.59 96 TYR A O 1
ATOM 778 N N . VAL A 1 97 ? 41.619 74.338 98.474 1.00 19.42 97 VAL A N 1
ATOM 779 C CA . VAL A 1 97 ? 42.688 74.816 97.617 1.00 17.75 97 VAL A CA 1
ATOM 780 C C . VAL A 1 97 ? 43.958 75.064 98.409 1.00 27.22 97 VAL A C 1
ATOM 781 O O . VAL A 1 97 ? 43.945 75.762 99.425 1.00 28.40 97 VAL A O 1
ATOM 785 N N . PHE A 1 98 ? 45.054 74.482 97.934 1.00 21.37 98 PHE A N 1
ATOM 786 C CA . PHE A 1 98 ? 46.353 74.588 98.598 1.00 22.34 98 PHE A CA 1
ATOM 787 C C . PHE A 1 98 ? 47.364 75.408 97.807 1.00 24.13 98 PHE A C 1
ATOM 788 O O . PHE A 1 98 ? 47.599 75.159 96.623 1.00 29.00 98 PHE A O 1
ATOM 796 N N . LYS A 1 99 ? 47.966 76.388 98.473 1.00 24.58 99 LYS A N 1
ATOM 797 C CA . LYS A 1 99 ? 49.058 77.163 97.897 1.00 26.44 99 LYS A CA 1
ATOM 798 C C . LYS A 1 99 ? 50.128 77.348 98.967 1.00 34.41 99 LYS A C 1
ATOM 799 O O . LYS A 1 99 ? 49.863 77.920 100.025 1.00 30.08 99 LYS A O 1
ATOM 805 N N . GLU A 1 100 ? 51.328 76.850 98.692 1.00 38.94 100 GLU A N 1
ATOM 806 C CA . GLU A 1 100 ? 52.426 76.921 99.655 1.00 49.05 100 GLU A CA 1
ATOM 807 C C . GLU A 1 100 ? 51.977 76.509 101.063 1.00 44.84 100 GLU A C 1
ATOM 808 O O . GLU A 1 100 ? 51.691 75.335 101.303 1.00 48.16 100 GLU A O 1
ATOM 814 N N . ASP A 1 101 ? 51.900 77.469 101.985 1.00 57.85 101 ASP A N 1
ATOM 815 C CA . ASP A 1 101 ? 51.525 77.174 103.372 1.00 52.21 101 ASP A CA 1
ATOM 816 C C . ASP A 1 101 ? 50.083 77.544 103.725 1.00 60.87 101 ASP A C 1
ATOM 817 O O . ASP A 1 101 ? 49.693 77.492 104.896 1.00 49.66 101 ASP A O 1
ATOM 822 N N . GLU A 1 102 ? 49.294 77.922 102.724 1.00 43.87 102 GLU A N 1
ATOM 823 C CA . GLU A 1 102 ? 47.909 78.317 102.964 1.00 38.64 102 GLU A CA 1
ATOM 824 C C . GLU A 1 102 ? 46.916 77.271 102.461 1.00 36.82 102 GLU A C 1
ATOM 825 O O . GLU A 1 102 ? 47.121 76.638 101.424 1.00 30.83 102 GLU A O 1
ATOM 831 N N . VAL A 1 103 ? 45.846 77.085 103.220 1.00 36.30 103 VAL A N 1
ATOM 832 C CA . VAL A 1 103 ? 44.749 76.234 102.802 1.00 35.60 103 VAL A CA 1
ATOM 833 C C . VAL A 1 103 ? 43.500 77.088 102.715 1.00 38.31 103 VAL A C 1
ATOM 834 O O . VAL A 1 103 ? 43.202 77.845 103.635 1.00 34.31 103 VAL A O 1
ATOM 838 N N . ILE A 1 104 ? 42.779 76.962 101.606 1.00 29.14 104 ILE A N 1
ATOM 839 C CA . ILE A 1 104 ? 41.538 77.710 101.381 1.00 33.56 104 ILE A CA 1
ATOM 840 C C . ILE A 1 104 ? 40.356 76.750 101.293 1.00 41.14 104 ILE A C 1
ATOM 841 O O . ILE A 1 104 ? 40.405 75.766 100.556 1.00 36.21 104 ILE A O 1
ATOM 846 N N . GLU A 1 105 ? 39.295 77.017 102.048 1.00 32.25 105 GLU A N 1
ATOM 847 C CA . GLU A 1 105 ? 38.114 76.162 101.987 1.00 40.75 105 GLU A CA 1
ATOM 848 C C . GLU A 1 105 ? 37.062 76.805 101.090 1.00 40.83 105 GLU A C 1
ATOM 849 O O . GLU A 1 105 ? 36.205 77.543 101.562 1.00 42.57 105 GLU A O 1
ATOM 855 N N . TYR A 1 106 ? 37.154 76.534 99.790 1.00 32.01 106 TYR A N 1
ATOM 856 C CA . TYR A 1 106 ? 36.269 77.123 98.785 1.00 29.65 106 TYR A CA 1
ATOM 857 C C . TYR A 1 106 ? 34.779 76.989 99.142 1.00 19.20 106 TYR A C 1
ATOM 858 O O . TYR A 1 106 ? 34.299 75.913 99.498 1.00 29.33 106 TYR A O 1
ATOM 867 N N . ASP A 1 107 ? 34.066 78.107 99.074 1.00 28.69 107 ASP A N 1
ATOM 868 C CA . ASP A 1 107 ? 32.645 78.136 99.410 1.00 29.71 107 ASP A CA 1
ATOM 869 C C . ASP A 1 107 ? 31.895 78.917 98.329 1.00 35.95 107 ASP A C 1
ATOM 870 O O . ASP A 1 107 ? 31.017 79.729 98.627 1.00 29.16 107 ASP A O 1
ATOM 875 N N . GLY A 1 108 ? 32.263 78.660 97.074 1.00 26.12 108 GLY A N 1
ATOM 876 C CA . GLY A 1 108 ? 31.659 79.307 95.922 1.00 23.58 108 GLY A CA 1
ATOM 877 C C . GLY A 1 108 ? 31.041 78.331 94.934 1.00 28.08 108 GLY A C 1
ATOM 878 O O . GLY A 1 108 ? 30.986 77.124 95.168 1.00 20.06 108 GLY A O 1
ATOM 879 N N . GLU A 1 109 ? 30.585 78.872 93.813 1.00 18.51 109 GLU A N 1
ATOM 880 C CA . GLU A 1 109 ? 29.878 78.115 92.793 1.00 17.99 109 GLU A CA 1
ATOM 881 C C . GLU A 1 109 ? 30.773 77.027 92.186 1.00 17.62 109 GLU A C 1
ATOM 882 O O . GLU A 1 109 ? 31.955 77.255 91.918 1.00 18.61 109 GLU A O 1
ATOM 888 N N . PHE A 1 110 ? 30.206 75.836 92.007 1.00 18.86 110 PHE A N 1
ATOM 889 C CA . PHE A 1 110 ? 30.941 74.713 91.443 1.00 17.25 110 PHE A CA 1
ATOM 890 C C . PHE A 1 110 ? 30.730 74.720 89.939 1.00 17.95 110 PHE A C 1
ATOM 891 O O . PHE A 1 110 ? 29.948 73.937 89.406 1.00 21.87 110 PHE A O 1
ATOM 899 N N . SER A 1 111 ? 31.407 75.642 89.270 1.00 15.87 111 SER A N 1
ATOM 900 C CA . SER A 1 111 ? 31.374 75.741 87.818 1.00 16.13 111 SER A CA 1
ATOM 901 C C . SER A 1 111 ? 32.803 75.966 87.330 1.00 18.10 111 SER A C 1
ATOM 902 O O . SER A 1 111 ? 33.643 76.524 88.045 1.00 17.91 111 SER A O 1
ATOM 905 N N . ALA A 1 112 ? 33.084 75.542 86.107 1.00 15.64 112 ALA A N 1
ATOM 906 C CA . ALA A 1 112 ? 34.430 75.658 85.579 1.00 17.94 112 ALA A CA 1
ATOM 907 C C . ALA A 1 112 ? 34.857 77.120 85.448 1.00 18.74 112 ALA A C 1
ATOM 908 O O . ALA A 1 112 ? 35.993 77.461 85.791 1.00 16.88 112 ALA A O 1
ATOM 910 N N . ASP A 1 113 ? 33.959 77.980 84.955 1.00 20.71 113 ASP A N 1
ATOM 911 C CA A ASP A 1 113 ? 34.319 79.377 84.796 0.00 15.86 113 ASP A CA 1
ATOM 912 C CA B ASP A 1 113 ? 34.223 79.417 84.824 0.50 15.22 113 ASP A CA 1
ATOM 913 C C . ASP A 1 113 ? 34.662 80.012 86.141 1.00 20.67 113 ASP A C 1
ATOM 914 O O . ASP A 1 113 ? 35.669 80.717 86.241 1.00 18.84 113 ASP A O 1
ATOM 923 N N . THR A 1 114 ? 33.855 79.752 87.163 1.00 16.15 114 THR A N 1
ATOM 924 C CA . THR A 1 114 ? 34.108 80.360 88.464 1.00 15.68 114 THR A CA 1
ATOM 925 C C . THR A 1 114 ? 35.367 79.800 89.108 1.00 18.55 114 THR A C 1
ATOM 926 O O . THR A 1 114 ? 36.181 80.547 89.652 1.00 16.40 114 THR A O 1
ATOM 930 N N . LEU A 1 115 ? 35.538 78.487 89.014 1.00 16.78 115 LEU A N 1
ATOM 931 C CA . LEU A 1 115 ? 36.706 77.841 89.596 1.00 18.57 115 LEU A CA 1
ATOM 932 C C . LEU A 1 115 ? 38.002 78.280 88.925 1.00 19.83 115 LEU A C 1
ATOM 933 O O . LEU A 1 115 ? 39.002 78.527 89.594 1.00 16.10 115 LEU A O 1
ATOM 938 N N . VAL A 1 116 ? 37.998 78.366 87.601 1.00 16.38 116 VAL A N 1
ATOM 939 C CA . VAL A 1 116 ? 39.200 78.804 86.904 1.00 14.61 116 VAL A CA 1
ATOM 940 C C . VAL A 1 116 ? 39.555 80.247 87.258 1.00 16.67 116 VAL A C 1
ATOM 941 O O . VAL A 1 116 ? 40.722 80.566 87.484 1.00 17.67 116 VAL A O 1
ATOM 945 N N . GLU A 1 117 ? 38.553 81.120 87.299 1.00 19.42 117 GLU A N 1
ATOM 946 C CA . GLU A 1 117 ? 38.811 82.516 87.655 1.00 20.73 117 GLU A CA 1
ATOM 947 C C . GLU A 1 117 ? 39.398 82.607 89.056 1.00 17.04 117 GLU A C 1
ATOM 948 O O . GLU A 1 117 ? 40.383 83.330 89.290 1.00 19.27 117 GLU A O 1
ATOM 954 N N . PHE A 1 118 ? 38.820 81.834 89.973 1.00 15.16 118 PHE A N 1
ATOM 955 C CA . PHE A 1 118 ? 39.287 81.804 91.359 1.00 14.81 118 PHE A CA 1
ATOM 956 C C . PHE A 1 118 ? 40.741 81.343 91.441 1.00 15.79 118 PHE A C 1
ATOM 957 O O . PHE A 1 118 ? 41.559 81.973 92.103 1.00 17.21 118 PHE A O 1
ATOM 965 N N . LEU A 1 119 ? 41.061 80.244 90.763 1.00 16.13 119 LEU A N 1
ATOM 966 C CA . LEU A 1 119 ? 42.409 79.688 90.831 1.00 16.46 119 LEU A CA 1
ATOM 967 C C . LEU A 1 119 ? 43.439 80.594 90.161 1.00 14.98 119 LEU A C 1
ATOM 968 O O . LEU A 1 119 ? 44.577 80.666 90.598 1.00 17.48 119 LEU A O 1
ATOM 973 N N . LEU A 1 120 ? 43.043 81.291 89.102 1.00 15.05 120 LEU A N 1
ATOM 974 C CA . LEU A 1 120 ? 43.931 82.286 88.518 1.00 16.52 120 LEU A CA 1
ATOM 975 C C . LEU A 1 120 ? 44.215 83.397 89.535 1.00 19.07 120 LEU A C 1
ATOM 976 O O . LEU A 1 120 ? 45.342 83.885 89.628 1.00 19.53 120 LEU A O 1
ATOM 981 N N . ASP A 1 121 ? 43.199 83.787 90.302 1.00 17.66 121 ASP A N 1
ATOM 982 C CA . ASP A 1 121 ? 43.408 84.767 91.373 1.00 21.35 121 ASP A CA 1
ATOM 983 C C . ASP A 1 121 ? 44.314 84.217 92.482 1.00 18.78 121 ASP A C 1
ATOM 984 O O . ASP A 1 121 ? 45.142 84.947 93.030 1.00 20.74 121 ASP A O 1
ATOM 989 N N . VAL A 1 122 ? 44.149 82.940 92.818 1.00 17.29 122 VAL A N 1
ATOM 990 C CA . VAL A 1 122 ? 44.985 82.306 93.835 1.00 21.58 122 VAL A CA 1
ATOM 991 C C . VAL A 1 122 ? 46.466 82.359 93.438 1.00 23.19 122 VAL A C 1
ATOM 992 O O . VAL A 1 122 ? 47.329 82.608 94.274 1.00 20.51 122 VAL A O 1
ATOM 996 N N . LEU A 1 123 ? 46.748 82.138 92.155 1.00 19.04 123 LEU A N 1
ATOM 997 C CA . LEU A 1 123 ? 48.121 82.133 91.655 1.00 23.57 123 LEU A CA 1
ATOM 998 C C . LEU A 1 123 ? 48.853 83.466 91.808 1.00 26.89 123 LEU A C 1
ATOM 999 O O . LEU A 1 123 ? 50.084 83.490 91.890 1.00 24.77 123 LEU A O 1
ATOM 1004 N N . GLU A 1 124 ? 48.109 84.568 91.841 1.00 22.74 124 GLU A N 1
ATOM 1005 C CA . GLU A 1 124 ? 48.714 85.898 91.926 1.00 24.76 124 GLU A CA 1
ATOM 1006 C C . GLU A 1 124 ? 49.356 86.153 93.291 1.00 21.40 124 GLU A C 1
ATOM 1007 O O . GLU A 1 124 ? 48.984 85.537 94.288 1.00 21.15 124 GLU A O 1
ATOM 1013 N N . ASP A 1 125 ? 50.323 87.062 93.332 1.00 22.48 125 ASP A N 1
ATOM 1014 C CA . ASP A 1 125 ? 50.934 87.440 94.604 1.00 25.18 125 ASP A CA 1
ATOM 1015 C C . ASP A 1 125 ? 49.889 88.086 95.508 1.00 22.49 125 ASP A C 1
ATOM 1016 O O . ASP A 1 125 ? 49.001 88.785 95.031 1.00 21.35 125 ASP A O 1
ATOM 1021 N N . PRO A 1 126 ? 50.000 87.857 96.826 1.00 22.42 126 PRO A N 1
ATOM 1022 C CA . 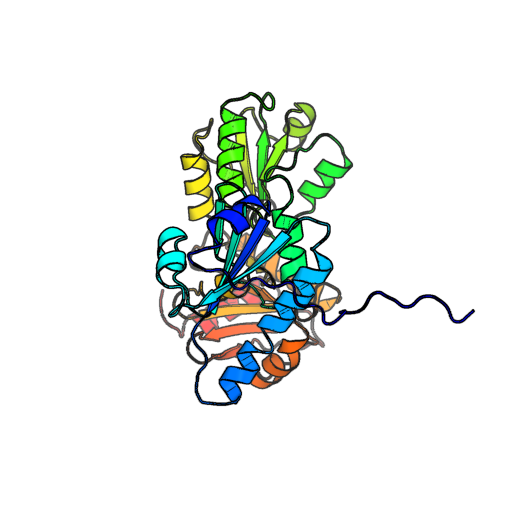PRO A 1 126 ? 48.984 88.300 97.791 1.00 22.99 126 PRO A CA 1
ATOM 1023 C C . PRO A 1 126 ? 48.865 89.819 97.972 1.00 23.93 126 PRO A C 1
ATOM 1024 O O . PRO A 1 126 ? 47.783 90.284 98.321 1.00 24.51 126 PRO A O 1
ATOM 1028 N N . VAL A 1 127 ? 49.942 90.573 97.785 1.00 21.36 127 VAL A N 1
ATOM 1029 C CA . VAL A 1 127 ? 49.860 92.030 97.910 1.00 18.76 127 VAL A CA 1
ATOM 1030 C C . VAL A 1 127 ? 50.081 92.698 96.558 1.00 23.73 127 VAL A C 1
ATOM 1031 O O . VAL A 1 127 ? 51.012 92.353 95.832 1.00 26.03 127 VAL A O 1
ATOM 1035 N N . GLU A 1 128 ? 49.207 93.635 96.212 1.00 19.34 128 GLU A N 1
ATOM 1036 C CA . GLU A 1 128 ? 49.390 94.454 95.016 1.00 22.68 128 GLU A CA 1
ATOM 1037 C C . GLU A 1 128 ? 50.069 95.767 95.363 1.00 23.61 128 GLU A C 1
ATOM 1038 O O . GLU A 1 128 ? 49.587 96.524 96.208 1.00 20.71 128 GLU A O 1
ATOM 1044 N N . LEU A 1 129 ? 51.187 96.041 94.706 1.00 22.79 129 LEU A N 1
ATOM 1045 C CA A LEU A 1 129 ? 51.940 97.260 94.960 0.50 21.99 129 LEU A CA 1
ATOM 1046 C CA B LEU A 1 129 ? 51.941 97.263 94.954 0.50 21.99 129 LEU A CA 1
ATOM 1047 C C . LEU A 1 129 ? 51.455 98.392 94.055 1.00 26.30 129 LEU A C 1
ATOM 1048 O O . LEU A 1 129 ? 51.247 98.199 92.858 1.00 34.82 129 LEU A O 1
ATOM 1057 N N . ILE A 1 130 ? 51.261 99.570 94.636 1.00 22.46 130 ILE A N 1
ATOM 1058 C CA . ILE A 1 130 ? 50.856 100.743 93.864 1.00 25.75 130 ILE A CA 1
ATOM 1059 C C . ILE A 1 130 ? 52.053 101.662 93.616 1.00 44.77 130 ILE A C 1
ATOM 1060 O O . ILE A 1 130 ? 52.582 102.274 94.546 1.00 37.81 130 ILE A O 1
ATOM 1065 N N . GLU A 1 131 ? 52.474 101.752 92.357 1.00 38.14 131 GLU A N 1
ATOM 1066 C CA . GLU A 1 131 ? 53.620 102.579 91.986 1.00 47.10 131 GLU A CA 1
ATOM 1067 C C . GLU A 1 131 ? 53.239 103.733 91.061 1.00 59.92 131 GLU A C 1
ATOM 1068 O O . GLU A 1 131 ? 53.817 104.817 91.148 1.00 51.63 131 GLU A O 1
ATOM 1074 N N . GLY A 1 132 ? 52.272 103.497 90.176 1.00 36.31 132 GLY A N 1
ATOM 1075 C CA . GLY A 1 132 ? 51.910 104.476 89.160 1.00 45.02 132 GLY A CA 1
ATOM 1076 C C . GLY A 1 132 ? 50.469 104.960 89.205 1.00 54.17 132 GLY A C 1
ATOM 1077 O O . GLY A 1 132 ? 49.686 104.544 90.059 1.00 43.73 132 GLY A O 1
ATOM 1078 N N . GLU A 1 133 ? 50.123 105.845 88.273 1.00 36.90 133 GLU A N 1
ATOM 1079 C CA . GLU A 1 133 ? 48.790 106.444 88.214 1.00 46.31 133 GLU A CA 1
ATOM 1080 C C . GLU A 1 133 ? 47.713 105.420 87.886 1.00 39.67 133 GLU A C 1
ATOM 1081 O O . GLU A 1 133 ? 46.668 105.383 88.531 1.00 39.31 133 GLU A O 1
ATOM 1087 N N . ARG A 1 134 ? 47.968 104.598 86.873 1.00 37.74 134 ARG A N 1
ATOM 1088 C CA . ARG A 1 134 ? 47.012 103.579 86.471 1.00 45.31 134 ARG A CA 1
ATOM 1089 C C . ARG A 1 134 ? 46.630 102.721 87.674 1.00 37.34 134 ARG A C 1
ATOM 1090 O O . ARG A 1 134 ? 45.450 102.457 87.915 1.00 33.01 134 ARG A O 1
ATOM 1098 N N . GLU A 1 135 ? 47.637 102.311 88.438 1.00 35.86 135 GLU A N 1
ATOM 1099 C CA . GLU A 1 135 ? 47.434 101.426 89.580 1.00 37.71 135 GLU A CA 1
ATOM 1100 C C . GLU A 1 135 ? 46.684 102.107 90.727 1.00 27.13 135 GLU A C 1
ATOM 1101 O O . GLU A 1 135 ? 45.842 101.486 91.378 1.00 30.24 135 GLU A O 1
ATOM 1107 N N . LEU A 1 136 ? 46.984 103.378 90.976 1.00 27.31 136 LEU A N 1
ATOM 1108 C CA . LEU A 1 136 ? 46.291 104.117 92.027 1.00 29.85 136 LEU A CA 1
ATOM 1109 C C . LEU A 1 136 ? 44.819 104.286 91.674 1.00 41.97 136 LEU A C 1
ATOM 1110 O O . LEU A 1 136 ? 43.937 104.114 92.517 1.00 30.40 136 LEU A O 1
ATOM 1115 N N . GLN A 1 137 ? 44.561 104.627 90.417 1.00 28.77 137 GLN A N 1
ATOM 1116 C CA . GLN A 1 137 ? 43.198 104.814 89.950 1.00 33.25 137 GLN A CA 1
ATOM 1117 C C . GLN A 1 137 ? 42.443 103.492 90.024 1.00 28.28 137 GLN A C 1
ATOM 1118 O O . GLN A 1 137 ? 41.277 103.455 90.424 1.00 33.19 137 GLN A O 1
ATOM 1124 N N . ALA A 1 138 ? 43.108 102.409 89.635 1.00 30.19 138 ALA A N 1
ATOM 1125 C CA . ALA A 1 138 ? 42.516 101.083 89.744 1.00 32.35 138 ALA A CA 1
ATOM 1126 C C . ALA A 1 138 ? 42.115 100.800 91.190 1.00 32.23 138 ALA A C 1
ATOM 1127 O O . ALA A 1 138 ? 41.015 100.305 91.457 1.00 26.54 138 ALA A O 1
ATOM 1129 N N . PHE A 1 139 ? 43.001 101.118 92.129 1.00 25.64 139 PHE A N 1
ATOM 1130 C CA . PHE A 1 139 ? 42.664 100.927 93.538 1.00 25.54 139 PHE A CA 1
ATOM 1131 C C . PHE A 1 139 ? 41.440 101.752 93.937 1.00 23.90 139 PHE A C 1
ATOM 1132 O O . PHE A 1 139 ? 40.517 101.252 94.572 1.00 22.61 139 PHE A O 1
ATOM 1140 N N . GLU A 1 140 ? 41.448 103.028 93.576 1.00 23.28 140 GLU A N 1
ATOM 1141 C CA . GLU A 1 140 ? 40.360 103.922 93.958 1.00 24.56 140 GLU A CA 1
ATOM 1142 C C . GLU A 1 140 ? 39.005 103.490 93.385 1.00 31.28 140 GLU A C 1
ATOM 1143 O O . GLU A 1 140 ? 37.968 103.714 94.002 1.00 29.38 140 GLU A O 1
ATOM 1149 N N . ASN A 1 141 ? 39.018 102.855 92.218 1.00 24.84 141 ASN A N 1
ATOM 1150 C CA . ASN A 1 141 ? 37.775 102.447 91.557 1.00 32.65 141 ASN A CA 1
ATOM 1151 C C . ASN A 1 141 ? 37.126 101.161 92.087 1.00 31.75 141 ASN A C 1
ATOM 1152 O O . ASN A 1 141 ? 36.004 100.821 91.708 1.00 31.37 141 ASN A O 1
ATOM 1157 N N . ILE A 1 142 ? 37.822 100.446 92.961 1.00 24.07 142 ILE A N 1
ATOM 1158 C CA . ILE A 1 142 ? 37.240 99.263 93.588 1.00 20.06 142 ILE A CA 1
ATOM 1159 C C . ILE A 1 142 ? 36.194 99.646 94.633 1.00 21.33 142 ILE A C 1
ATOM 1160 O O . ILE A 1 142 ? 36.494 100.393 95.567 1.00 25.13 142 ILE A O 1
ATOM 1165 N N . GLU A 1 143 ? 34.963 99.157 94.472 1.00 19.86 143 GLU A N 1
ATOM 1166 C CA . GLU A 1 143 ? 33.903 99.468 95.426 0.50 16.10 143 GLU A CA 1
ATOM 1167 C C . GLU A 1 143 ? 33.142 98.238 95.929 1.00 24.26 143 GLU A C 1
ATOM 1168 O O . GLU A 1 143 ? 32.580 98.259 97.023 1.00 25.96 143 GLU A O 1
ATOM 1174 N N . ASP A 1 144 ? 33.126 97.161 95.146 1.00 20.49 144 ASP A N 1
ATOM 1175 C CA . ASP A 1 144 ? 32.258 96.027 95.475 1.00 18.77 144 ASP A CA 1
ATOM 1176 C C . ASP A 1 144 ? 32.874 94.975 96.384 1.00 23.91 144 ASP A C 1
ATOM 1177 O O . ASP A 1 144 ? 32.312 93.905 96.577 1.00 25.11 144 ASP A O 1
ATOM 1182 N N . GLU A 1 145 ? 34.034 95.281 96.947 1.00 23.21 145 GLU A N 1
ATOM 1183 C CA . GLU A 1 145 ? 34.643 94.396 97.921 1.00 23.15 145 GLU A CA 1
ATOM 1184 C C . GLU A 1 145 ? 35.412 95.238 98.928 1.00 16.14 145 GLU A C 1
ATOM 1185 O O . GLU A 1 145 ? 35.810 96.363 98.624 1.00 18.98 145 GLU A O 1
ATOM 1191 N N . ILE A 1 146 ? 35.585 94.692 100.125 1.00 17.50 146 ILE A N 1
ATOM 1192 C CA . ILE A 1 146 ? 36.518 95.243 101.105 1.00 17.11 146 ILE A CA 1
ATOM 1193 C C . ILE A 1 146 ? 37.916 95.314 100.504 1.00 16.82 146 ILE A C 1
ATOM 1194 O O . ILE A 1 146 ? 38.315 94.447 99.724 1.00 18.99 146 ILE A O 1
ATOM 1199 N N . LYS A 1 147 ? 38.661 96.360 100.852 1.00 13.75 147 LYS A N 1
ATOM 1200 C CA . LYS A 1 147 ? 40.048 96.471 100.409 1.00 16.92 147 LYS A CA 1
ATOM 1201 C C . LYS A 1 147 ? 40.863 97.161 101.495 1.00 13.74 147 LYS A C 1
ATOM 1202 O O . LYS A 1 147 ? 40.333 97.969 102.256 1.00 15.59 147 LYS A O 1
ATOM 1208 N N . LEU A 1 148 ? 42.159 96.839 101.557 1.00 13.77 148 LEU A N 1
ATOM 1209 C CA . LEU A 1 148 ? 43.054 97.458 102.528 1.00 15.85 148 LEU A CA 1
ATOM 1210 C C . LEU A 1 148 ? 44.238 98.047 101.803 1.00 15.63 148 LEU A C 1
ATOM 1211 O O . LEU A 1 148 ? 44.703 97.492 100.809 1.00 15.72 148 LEU A O 1
ATOM 1216 N N . ILE A 1 149 ? 44.746 99.159 102.313 1.00 13.73 149 ILE A N 1
ATOM 1217 C CA . ILE A 1 149 ? 45.943 99.732 101.732 1.00 14.92 149 ILE A CA 1
ATOM 1218 C C . ILE A 1 149 ? 46.847 100.255 102.835 1.00 14.61 149 ILE A C 1
ATOM 1219 O O . ILE A 1 149 ? 46.378 100.877 103.787 1.00 17.62 149 ILE A O 1
ATOM 1224 N N . GLY A 1 150 ? 48.142 99.960 102.725 1.00 14.59 150 GLY A N 1
ATOM 1225 C CA . GLY A 1 150 ? 49.093 100.437 103.698 1.00 15.23 150 GLY A CA 1
ATOM 1226 C C . GLY A 1 150 ? 50.258 101.134 103.033 1.00 16.71 150 GLY A C 1
ATOM 1227 O O . GLY A 1 150 ? 50.575 100.873 101.874 1.00 16.39 150 GLY A O 1
ATOM 1228 N N . TYR A 1 151 ? 50.879 102.037 103.778 1.00 14.26 151 TYR A N 1
ATOM 1229 C CA . TYR A 1 151 ? 52.091 102.736 103.342 1.00 17.47 151 TYR A CA 1
ATOM 1230 C C . TYR A 1 151 ? 53.263 102.268 104.205 1.00 14.44 151 TYR A C 1
ATOM 1231 O O . TYR A 1 151 ? 53.217 102.366 105.435 1.00 15.18 151 TYR A O 1
ATOM 1240 N N . PHE A 1 152 ? 54.299 101.728 103.563 1.00 14.75 152 PHE A N 1
ATOM 1241 C CA . PHE A 1 152 ? 55.477 101.241 104.273 1.00 15.94 152 PHE A CA 1
ATOM 1242 C C . PHE A 1 152 ? 56.751 101.773 103.619 1.00 17.04 152 PHE A C 1
ATOM 1243 O O . PHE A 1 152 ? 56.717 102.292 102.505 1.00 18.48 152 PHE A O 1
ATOM 1251 N N . LYS A 1 153 ? 57.865 101.662 104.327 1.00 18.88 153 LYS A N 1
ATOM 1252 C CA . LYS A 1 153 ? 59.116 102.248 103.844 1.00 21.64 153 LYS A CA 1
ATOM 1253 C C . LYS A 1 153 ? 59.582 101.548 102.567 1.00 19.25 153 LYS A C 1
ATOM 1254 O O . LYS A 1 153 ? 59.921 102.195 101.566 1.00 19.57 153 LYS A O 1
ATOM 1260 N N . ASN A 1 154 ? 59.565 100.221 102.612 1.00 18.59 154 ASN A N 1
ATOM 1261 C CA . ASN A 1 154 ? 59.949 99.364 101.488 1.00 18.83 154 ASN A CA 1
ATOM 1262 C C . ASN A 1 154 ? 59.622 97.907 101.829 1.00 17.47 154 ASN A C 1
ATOM 1263 O O . ASN A 1 154 ? 59.092 97.633 102.901 1.00 18.53 154 ASN A O 1
ATOM 1268 N N . LYS A 1 155 ? 59.949 96.973 100.935 1.00 17.18 155 LYS A N 1
ATOM 1269 C CA . LYS A 1 155 ? 59.566 95.573 101.115 1.00 20.51 155 LYS A CA 1
ATOM 1270 C C . LYS A 1 155 ? 60.238 94.917 102.324 1.00 18.95 155 LYS A C 1
ATOM 1271 O O . LYS A 1 155 ? 59.829 93.852 102.771 1.00 20.17 155 LYS A O 1
ATOM 1277 N N . ASP A 1 156 ? 61.281 95.547 102.845 1.00 21.34 156 ASP A N 1
ATOM 1278 C CA . ASP A 1 156 ? 62.042 94.944 103.927 1.00 18.31 156 ASP A CA 1
ATOM 1279 C C . ASP A 1 156 ? 61.618 95.467 105.291 1.00 21.92 156 ASP A C 1
ATOM 1280 O O . ASP A 1 156 ? 62.118 95.021 106.321 1.00 25.98 156 ASP A O 1
ATOM 1285 N N . SER A 1 157 ? 60.662 96.391 105.288 1.00 21.89 157 SER A N 1
ATOM 1286 C CA . SER A 1 157 ? 60.043 96.854 106.523 1.00 19.57 157 SER A CA 1
ATOM 1287 C C . SER A 1 157 ? 59.385 95.688 107.250 1.00 20.81 157 SER A C 1
ATOM 1288 O O . SER A 1 157 ? 58.656 94.900 106.644 1.00 21.97 157 SER A O 1
ATOM 1291 N N . GLU A 1 158 ? 59.625 95.575 108.551 1.00 21.55 158 GLU A N 1
ATOM 1292 C CA . GLU A 1 158 ? 58.987 94.515 109.317 1.00 23.15 158 GLU A CA 1
ATOM 1293 C C . GLU A 1 158 ? 57.479 94.717 109.288 1.00 20.93 158 GLU A C 1
ATOM 1294 O O . GLU A 1 158 ? 56.715 93.774 109.421 1.00 19.89 158 GLU A O 1
ATOM 1300 N N . HIS A 1 159 ? 57.056 95.957 109.109 1.00 19.91 159 HIS A N 1
ATOM 1301 C CA . HIS A 1 159 ? 55.632 96.243 109.129 1.00 17.84 159 HIS A CA 1
ATOM 1302 C C . HIS A 1 159 ? 54.975 95.886 107.806 1.00 18.88 159 HIS A C 1
ATOM 1303 O O . HIS A 1 159 ? 53.803 95.483 107.774 1.00 16.14 159 HIS A O 1
ATOM 1310 N N . TYR A 1 160 ? 55.722 96.017 106.717 1.00 18.81 160 TYR A N 1
ATOM 1311 C CA . TYR A 1 160 ? 55.234 95.519 105.441 1.00 22.22 160 TYR A CA 1
ATOM 1312 C C . TYR A 1 160 ? 55.153 93.999 105.491 1.00 17.45 160 TYR A C 1
ATOM 1313 O O . TYR A 1 160 ? 54.193 93.408 105.021 1.00 17.91 160 TYR A O 1
ATOM 1322 N N . LYS A 1 161 ? 56.172 93.356 106.050 1.00 17.87 161 LYS A N 1
ATOM 1323 C CA . LYS A 1 161 ? 56.145 91.908 106.145 1.00 19.52 161 LYS A CA 1
ATOM 1324 C C . LYS A 1 161 ? 54.939 91.403 106.934 1.00 22.49 161 LYS A C 1
ATOM 1325 O O . LYS A 1 161 ? 54.347 90.389 106.575 1.00 18.72 161 LYS A O 1
ATOM 1331 N N . ALA A 1 162 ? 54.552 92.127 107.981 1.00 19.41 162 ALA A N 1
ATOM 1332 C CA . ALA A 1 162 ? 53.384 91.743 108.764 1.00 19.73 162 ALA A CA 1
ATOM 1333 C C . ALA A 1 162 ? 52.107 91.890 107.928 1.00 16.66 162 ALA A C 1
ATOM 1334 O O . ALA A 1 162 ? 51.215 91.049 107.984 1.00 18.82 162 ALA A O 1
ATOM 1336 N N . PHE A 1 163 ? 52.050 92.962 107.144 1.00 16.90 163 PHE A N 1
ATOM 1337 C CA . PHE A 1 163 ? 50.912 93.257 106.286 1.00 15.15 163 PHE A CA 1
ATOM 1338 C C . PHE A 1 163 ? 50.766 92.144 105.242 1.00 16.93 163 PHE A C 1
ATOM 1339 O O . PHE A 1 163 ? 49.662 91.690 104.959 1.00 16.21 163 PHE A O 1
ATOM 1347 N N . LYS A 1 164 ? 51.889 91.700 104.688 1.00 19.10 164 LYS A N 1
ATOM 1348 C CA . LYS A 1 164 ? 51.877 90.633 103.684 1.00 18.16 164 LYS A CA 1
ATOM 1349 C C . LYS A 1 164 ? 51.423 89.291 104.272 1.00 17.44 164 LYS A C 1
ATOM 1350 O O . LYS A 1 164 ? 50.668 88.549 103.636 1.00 19.89 164 LYS A O 1
ATOM 1356 N N . GLU A 1 165 ? 51.872 88.976 105.486 1.00 14.99 165 GLU A N 1
ATOM 1357 C CA . GLU A 1 165 ? 51.420 87.768 106.169 1.00 21.80 165 GLU A CA 1
ATOM 1358 C C . GLU A 1 165 ? 49.909 87.798 106.381 1.00 22.13 165 GLU A C 1
ATOM 1359 O O . GLU A 1 165 ? 49.227 86.788 106.205 1.00 20.75 165 GLU A O 1
ATOM 1365 N N . ALA A 1 166 ? 49.381 88.956 106.766 1.00 18.65 166 ALA A N 1
ATOM 1366 C CA . ALA A 1 166 ? 47.943 89.101 106.934 1.00 17.24 166 ALA A CA 1
ATOM 1367 C C . ALA A 1 166 ? 47.219 88.951 105.594 1.00 19.16 166 ALA A C 1
ATOM 1368 O O . ALA A 1 166 ? 46.149 88.339 105.516 1.00 19.33 166 ALA A O 1
ATOM 1370 N N . ALA A 1 167 ? 47.806 89.510 104.540 1.00 15.72 167 ALA A N 1
ATOM 1371 C CA . ALA A 1 167 ? 47.225 89.413 103.208 1.00 17.02 167 ALA A CA 1
ATOM 1372 C C . ALA A 1 167 ? 47.063 87.960 102.782 1.00 19.97 167 ALA A C 1
ATOM 1373 O O . ALA A 1 167 ? 46.049 87.584 102.189 1.00 20.00 167 ALA A O 1
ATOM 1375 N N . GLU A 1 168 ? 48.076 87.149 103.069 1.00 18.45 168 GLU A N 1
ATOM 1376 C CA . GLU A 1 168 ? 48.032 85.744 102.675 1.00 26.10 168 GLU A CA 1
ATOM 1377 C C . GLU A 1 168 ? 46.889 85.001 103.370 1.00 25.65 168 GLU A C 1
ATOM 1378 O O . GLU A 1 168 ? 46.332 84.052 102.825 1.00 23.72 168 GLU A O 1
ATOM 1384 N N . GLU A 1 169 ? 46.519 85.458 104.560 1.00 21.81 169 GLU A N 1
ATOM 1385 C CA . GLU A 1 169 ? 45.423 84.852 105.306 1.00 26.39 169 GLU A CA 1
ATOM 1386 C C . GLU A 1 169 ? 44.061 84.978 104.609 1.00 30.58 169 GLU A C 1
ATOM 1387 O O . GLU A 1 169 ? 43.197 84.119 104.770 1.00 34.26 169 GLU A O 1
ATOM 1393 N N . PHE A 1 170 ? 43.875 86.047 103.837 1.00 21.08 170 PHE A N 1
ATOM 1394 C CA . PHE A 1 170 ? 42.582 86.345 103.237 1.00 21.71 170 PHE A CA 1
ATOM 1395 C C . PHE A 1 170 ? 42.628 86.222 101.716 1.00 18.87 170 PHE A C 1
ATOM 1396 O O . PHE A 1 170 ? 41.652 86.516 101.028 1.00 22.36 170 PHE A O 1
ATOM 1404 N N . HIS A 1 171 ? 43.773 85.788 101.202 1.00 20.95 171 HIS A N 1
ATOM 1405 C CA . HIS A 1 171 ? 43.998 85.691 99.765 1.00 25.10 171 HIS A CA 1
ATOM 1406 C C . HIS A 1 171 ? 43.144 84.544 99.214 1.00 22.31 171 HIS A C 1
ATOM 1407 O O . HIS A 1 171 ? 43.038 83.499 99.850 1.00 23.99 171 HIS A O 1
ATOM 1414 N N . PRO A 1 172 ? 42.504 84.740 98.049 1.00 21.60 172 PRO A N 1
ATOM 1415 C CA . PRO A 1 172 ? 42.471 85.941 97.223 1.00 18.16 172 PRO A CA 1
ATOM 1416 C C . PRO A 1 172 ? 41.155 86.706 97.380 1.00 19.15 172 PRO A C 1
ATOM 1417 O O . PRO A 1 172 ? 40.814 87.480 96.491 1.00 24.42 172 PRO A O 1
ATOM 1421 N N . TYR A 1 173 ? 40.424 86.486 98.469 1.00 20.11 173 TYR A N 1
ATOM 1422 C CA . TYR A 1 173 ? 39.104 87.100 98.64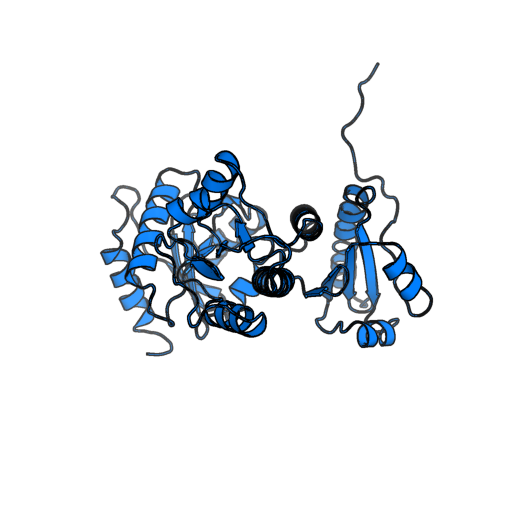4 1.00 20.05 173 TYR A CA 1
ATOM 1423 C C . TYR A 1 173 ? 39.128 88.593 98.941 1.00 27.73 173 TYR A C 1
ATOM 1424 O O . TYR A 1 173 ? 38.236 89.318 98.521 1.00 22.34 173 TYR A O 1
ATOM 1433 N N . ILE A 1 174 ? 40.122 89.042 99.698 1.00 20.63 174 ILE A N 1
ATOM 1434 C CA . ILE A 1 174 ? 40.190 90.445 100.103 1.00 17.27 174 ILE A CA 1
ATOM 1435 C C . ILE A 1 174 ? 41.481 91.046 99.604 1.00 18.86 174 ILE A C 1
ATOM 1436 O O . ILE A 1 174 ? 42.558 90.637 100.027 1.00 23.55 174 ILE A O 1
ATOM 1441 N N . PRO A 1 175 ? 41.381 91.999 98.676 1.00 15.98 175 PRO A N 1
ATOM 1442 C CA . PRO A 1 175 ? 42.610 92.561 98.105 1.00 18.34 175 PRO A CA 1
ATOM 1443 C C . PRO A 1 175 ? 43.355 93.441 99.097 1.00 19.95 175 PRO A C 1
ATOM 1444 O O . PRO A 1 175 ? 42.732 94.311 99.711 1.00 18.43 175 PRO A O 1
ATOM 1448 N N . PHE A 1 176 ? 44.657 93.188 99.250 1.00 15.58 176 PHE A N 1
ATOM 1449 C CA . PHE A 1 176 ? 45.557 94.008 100.061 1.00 15.40 176 PHE A CA 1
ATOM 1450 C C . PHE A 1 176 ? 46.476 94.751 99.100 1.00 20.97 176 PHE A C 1
ATOM 1451 O O . PHE A 1 176 ? 47.020 94.148 98.171 1.00 20.57 176 PHE A O 1
ATOM 1459 N N . PHE A 1 177 ? 46.633 96.051 99.321 1.00 16.52 177 PHE A N 1
ATOM 1460 C CA . PHE A 1 17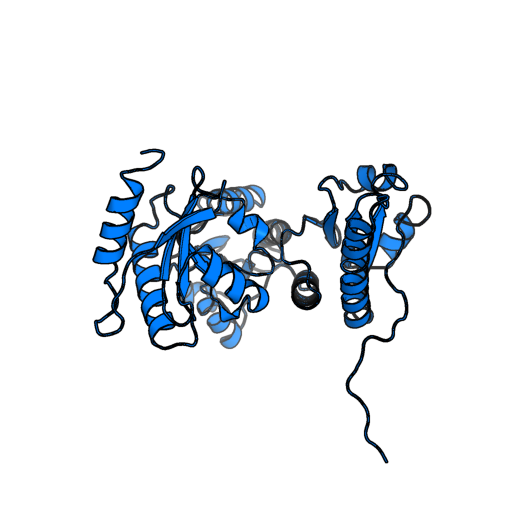7 ? 47.460 96.908 98.476 1.00 14.63 177 PHE A CA 1
ATOM 1461 C C . PHE A 1 177 ? 48.504 97.581 99.344 1.00 18.98 177 PHE A C 1
ATOM 1462 O O . PHE A 1 177 ? 48.244 97.908 100.501 1.00 16.46 177 PHE A O 1
ATOM 1470 N N . ALA A 1 178 ? 49.695 97.790 98.801 1.00 18.26 178 ALA A N 1
ATOM 1471 C CA . ALA A 1 178 ? 50.684 98.566 99.529 1.00 14.66 178 ALA A CA 1
ATOM 1472 C C . ALA A 1 178 ? 51.328 99.589 98.617 1.00 20.87 178 ALA A C 1
ATOM 1473 O O . ALA A 1 178 ? 51.367 99.423 97.398 1.00 22.34 178 ALA A O 1
ATOM 1475 N N . THR A 1 179 ? 51.809 100.662 99.219 1.00 16.63 179 THR A N 1
ATOM 1476 C CA . THR A 1 179 ? 52.684 101.583 98.508 1.00 20.08 179 THR A CA 1
ATOM 1477 C C . THR A 1 179 ? 53.934 101.862 99.337 1.00 23.00 179 THR A C 1
ATOM 1478 O O . THR A 1 179 ? 53.885 101.852 100.567 1.00 18.42 179 THR A O 1
ATOM 1482 N N . PHE A 1 180 ? 55.056 102.065 98.651 1.00 20.12 180 PHE A N 1
ATOM 1483 C CA . PHE A 1 180 ? 56.292 102.542 99.284 1.00 22.21 180 PHE A CA 1
ATOM 1484 C C . PHE A 1 180 ? 56.592 103.983 98.853 1.00 27.49 180 PHE A C 1
ATOM 1485 O O . PHE A 1 180 ? 57.649 104.538 99.176 1.00 28.07 180 PHE A O 1
ATOM 1493 N N . ASP A 1 181 ? 55.654 104.583 98.128 1.00 26.37 181 ASP A N 1
ATOM 1494 C CA . ASP A 1 181 ? 55.850 105.900 97.520 1.00 30.28 181 ASP A CA 1
ATOM 1495 C C . ASP A 1 181 ? 55.167 107.007 98.319 1.00 29.06 181 ASP A C 1
ATOM 1496 O O . ASP A 1 181 ? 53.939 107.058 98.406 1.00 27.83 181 ASP A O 1
ATOM 1501 N N . SER A 1 182 ? 55.967 107.905 98.885 1.00 29.11 182 SER A N 1
ATOM 1502 C CA . SER A 1 182 ? 55.443 108.966 99.739 1.00 28.72 182 SER A CA 1
ATOM 1503 C C . SER A 1 182 ? 54.420 109.858 99.039 1.00 30.54 182 SER A C 1
ATOM 1504 O O . SER A 1 182 ? 53.533 110.411 99.686 1.00 27.79 182 SER A O 1
ATOM 1507 N N . LYS A 1 183 ? 54.545 110.000 97.723 1.00 35.63 183 LYS A N 1
ATOM 1508 C CA . LYS A 1 183 ? 53.604 110.818 96.966 1.00 41.60 183 LYS A CA 1
ATOM 1509 C C . LYS A 1 183 ? 52.241 110.141 96.879 1.00 39.18 183 LYS A C 1
ATOM 1510 O O . LYS A 1 183 ? 51.201 110.793 97.018 1.00 37.37 183 LYS A O 1
ATOM 1516 N N . VAL A 1 184 ? 52.253 108.833 96.642 1.00 34.01 184 VAL A N 1
ATOM 1517 C CA . VAL A 1 184 ? 51.021 108.057 96.611 1.00 29.08 184 VAL A CA 1
ATOM 1518 C C . VAL A 1 184 ? 50.366 108.084 97.984 1.00 26.33 184 VAL A C 1
ATOM 1519 O O . VAL A 1 184 ? 49.158 108.280 98.098 1.00 33.67 184 VAL A O 1
ATOM 1523 N N . ALA A 1 185 ? 51.170 107.876 99.022 1.00 26.24 185 ALA A N 1
ATOM 1524 C CA . ALA A 1 185 ? 50.661 107.908 100.389 1.00 26.34 185 ALA A CA 1
ATOM 1525 C C . ALA A 1 185 ? 49.993 109.242 100.683 1.00 30.95 185 ALA A C 1
ATOM 1526 O O . ALA A 1 185 ? 48.990 109.302 101.393 1.00 27.88 185 ALA A O 1
ATOM 1528 N N . LYS A 1 186 ? 50.560 110.314 100.137 1.00 31.56 186 LYS A N 1
ATOM 1529 C CA . LYS A 1 186 ? 50.001 111.646 100.325 1.00 38.36 186 LYS A CA 1
ATOM 1530 C C . LYS A 1 186 ? 48.590 111.756 99.736 1.00 25.87 186 LYS A C 1
ATOM 1531 O O . LYS A 1 186 ? 47.690 112.319 100.362 1.00 35.18 186 LYS A O 1
ATOM 1537 N N . LYS A 1 187 ? 48.400 111.216 98.535 1.00 29.44 187 LYS A N 1
ATOM 1538 C CA . LYS A 1 187 ? 47.095 111.248 97.879 1.00 36.22 187 LYS A CA 1
ATOM 1539 C C . LYS A 1 187 ? 46.080 110.400 98.643 1.00 39.90 187 LYS A C 1
ATOM 1540 O O . LYS A 1 187 ? 44.889 110.707 98.666 1.00 35.35 187 LYS A O 1
ATOM 1546 N N . LEU A 1 188 ? 46.563 109.329 99.262 1.00 30.28 188 LEU A N 1
ATOM 1547 C CA . LEU A 1 188 ? 45.711 108.407 100.004 1.00 30.49 188 LEU A CA 1
ATOM 1548 C C . LEU A 1 188 ? 45.555 108.841 101.453 1.00 33.20 188 LEU A C 1
ATOM 1549 O O . LEU A 1 188 ? 44.815 108.224 102.212 1.00 28.81 188 LEU A O 1
ATOM 1554 N N . THR A 1 189 ? 46.269 109.897 101.831 1.00 25.47 189 THR A N 1
ATOM 1555 C CA . THR A 1 189 ? 46.279 110.392 103.211 1.00 24.64 189 THR A CA 1
ATOM 1556 C C . THR A 1 189 ? 46.792 109.390 104.252 1.00 27.57 189 THR A C 1
ATOM 1557 O O . THR A 1 189 ? 46.314 109.375 105.379 1.00 30.53 189 THR A O 1
ATOM 1561 N N . LEU A 1 190 ? 47.788 108.587 103.886 1.00 21.91 190 LEU A N 1
ATOM 1562 C CA . LEU A 1 190 ? 48.358 107.605 104.802 1.00 25.86 190 LEU A CA 1
ATOM 1563 C C . LEU A 1 190 ? 49.670 108.073 105.403 1.00 22.92 190 LEU A C 1
ATOM 1564 O O . LEU A 1 190 ? 50.566 108.505 104.678 1.00 26.93 190 LEU A O 1
ATOM 1569 N N . LYS A 1 191 ? 49.785 107.957 106.722 1.00 20.48 191 LYS A N 1
ATOM 1570 C CA . LYS A 1 191 ? 51.075 108.097 107.399 1.00 21.80 191 LYS A CA 1
ATOM 1571 C C . LYS A 1 191 ? 51.860 106.798 107.255 1.00 22.69 191 LYS A C 1
ATOM 1572 O O . LYS A 1 191 ? 51.292 105.761 106.903 1.00 19.17 191 LYS A O 1
ATOM 1578 N N . LEU A 1 192 ? 53.160 106.843 107.539 1.00 20.05 192 LEU A N 1
ATOM 1579 C CA . LEU A 1 192 ? 53.978 105.640 107.465 1.00 17.83 192 LEU A CA 1
ATOM 1580 C C . LEU A 1 192 ? 53.475 104.562 108.419 1.00 25.14 192 LEU A C 1
ATOM 1581 O O . LEU A 1 192 ? 53.256 104.825 109.600 1.00 18.84 192 LEU A O 1
ATOM 1586 N N . ASN A 1 193 ? 53.304 103.355 107.887 1.00 16.04 193 ASN A N 1
ATOM 1587 C CA . ASN A 1 193 ? 52.845 102.190 108.642 1.00 17.60 193 ASN A CA 1
ATOM 1588 C C . ASN A 1 193 ? 51.346 102.198 108.922 1.00 16.13 193 ASN A C 1
ATOM 1589 O O . ASN A 1 193 ? 50.830 101.287 109.568 1.00 18.81 193 ASN A O 1
ATOM 1594 N N . GLU A 1 194 ? 50.654 103.216 108.424 1.00 14.54 194 GLU A N 1
ATOM 1595 C CA . GLU A 1 194 ? 49.208 103.303 108.599 1.00 16.81 194 GLU A CA 1
ATOM 1596 C C . GLU A 1 194 ? 48.521 102.390 107.589 1.00 16.53 194 GLU A C 1
ATOM 1597 O O . GLU A 1 194 ? 48.952 102.288 106.435 1.00 15.86 194 GLU A O 1
ATOM 1603 N N . ILE A 1 195 ? 47.456 101.723 108.030 1.00 14.18 195 ILE A N 1
ATOM 1604 C CA . ILE A 1 195 ? 46.671 100.869 107.143 1.00 15.87 195 ILE A CA 1
ATOM 1605 C C . ILE A 1 195 ? 45.233 101.355 107.159 1.00 16.92 195 ILE A C 1
ATOM 1606 O O . ILE A 1 195 ? 44.626 101.457 108.228 1.00 16.37 195 ILE A O 1
ATOM 1611 N N . ASP A 1 196 ? 44.703 101.680 105.984 1.00 12.67 196 ASP A N 1
ATOM 1612 C CA . ASP A 1 196 ? 43.284 102.071 105.852 1.00 14.29 196 ASP A CA 1
ATOM 1613 C C . ASP A 1 196 ? 42.442 100.905 105.348 1.00 16.95 196 ASP A C 1
ATOM 1614 O O . ASP A 1 196 ? 42.796 100.242 104.368 1.00 18.36 196 ASP A O 1
ATOM 1619 N N . PHE A 1 197 ? 41.312 100.683 106.011 1.00 14.86 197 PHE A N 1
ATOM 1620 C CA . PHE A 1 197 ? 40.398 99.602 105.662 1.00 16.87 197 PHE A CA 1
ATOM 1621 C C . PHE A 1 197 ? 39.169 100.239 105.030 1.00 15.84 197 PHE A C 1
ATOM 1622 O O . PHE A 1 197 ? 38.581 101.149 105.606 1.00 16.72 197 PHE A O 1
ATOM 1630 N N . TYR A 1 198 ? 38.797 99.786 103.836 1.00 12.86 198 TYR A N 1
ATOM 1631 C CA . TYR A 1 198 ? 37.642 100.343 103.138 1.00 17.36 198 TYR A CA 1
ATOM 1632 C C . TYR A 1 198 ? 36.556 99.294 103.071 1.00 19.48 198 TYR A C 1
ATOM 1633 O O . TYR A 1 198 ? 36.693 98.304 102.361 1.00 17.96 198 TYR A O 1
ATOM 1642 N N . GLU A 1 199 ? 35.481 99.514 103.813 1.00 13.86 199 GLU A N 1
ATOM 1643 C CA . GLU A 1 199 ? 34.317 98.643 103.722 1.00 18.36 199 GLU A CA 1
ATOM 1644 C C . GLU A 1 199 ? 33.761 98.711 102.303 1.00 13.75 199 GLU A C 1
ATOM 1645 O O . GLU A 1 199 ? 33.845 99.745 101.638 1.00 18.74 199 GLU A O 1
ATOM 1651 N N . ALA A 1 200 ? 33.209 97.600 101.822 1.00 17.63 200 ALA A N 1
ATOM 1652 C CA . ALA A 1 200 ? 32.627 97.602 100.491 1.00 18.87 200 ALA A CA 1
ATOM 1653 C C . ALA A 1 200 ? 31.579 98.713 100.375 1.00 21.91 200 ALA A C 1
ATOM 1654 O O . ALA A 1 200 ? 30.824 98.963 101.309 1.00 20.70 200 ALA A O 1
ATOM 1656 N N . PHE A 1 201 ? 31.583 99.398 99.238 1.00 16.02 201 PHE A N 1
ATOM 1657 C CA . PHE A 1 201 ? 30.625 100.464 98.918 1.00 20.83 201 PHE A CA 1
ATOM 1658 C C . PHE A 1 201 ? 30.682 101.703 99.819 1.00 29.10 201 PHE A C 1
ATOM 1659 O O . PHE A 1 201 ? 29.827 102.579 99.713 1.00 27.09 201 PHE A O 1
ATOM 1667 N N . MET A 1 202 ? 31.688 101.781 100.687 1.00 23.22 202 MET A N 1
ATOM 1668 C CA . MET A 1 202 ? 31.890 102.974 101.515 1.00 25.59 202 MET A CA 1
ATOM 1669 C C . MET A 1 202 ? 32.979 103.859 100.918 1.00 25.61 202 MET A C 1
ATOM 1670 O O . MET A 1 202 ? 34.009 103.371 100.445 1.00 29.03 202 MET A O 1
ATOM 1675 N N . GLU A 1 203 ? 32.752 105.166 100.957 1.00 25.80 203 GLU A N 1
ATOM 1676 C CA . GLU A 1 203 ? 33.728 106.135 100.467 1.00 31.81 203 GLU A CA 1
ATOM 1677 C C . GLU A 1 203 ? 34.841 106.394 101.487 1.00 27.61 203 GLU A C 1
ATOM 1678 O O . GLU A 1 203 ? 36.003 106.576 101.122 1.00 29.67 203 GLU A O 1
ATOM 1684 N N . GLU A 1 204 ? 34.477 106.429 102.764 1.00 24.99 204 GLU A N 1
ATOM 1685 C CA . GLU A 1 204 ? 35.436 106.757 103.819 1.00 28.14 204 GLU A CA 1
ATOM 1686 C C . GLU A 1 204 ? 36.029 105.524 104.481 1.00 22.83 204 GLU A C 1
ATOM 1687 O O . GLU A 1 204 ? 35.298 104.631 104.914 1.00 23.70 204 GLU A O 1
ATOM 1693 N N . PRO A 1 205 ? 37.366 105.478 104.582 1.00 22.30 205 PRO A N 1
ATOM 1694 C CA . PRO A 1 205 ? 37.979 104.311 105.211 1.00 18.50 205 PRO A CA 1
ATOM 1695 C C . PRO A 1 205 ? 38.018 104.448 106.719 1.00 22.96 205 PRO A C 1
ATOM 1696 O O . PRO A 1 205 ? 37.806 105.531 107.251 1.00 27.36 205 PRO A O 1
ATOM 1700 N N . VAL A 1 206 ? 38.276 103.338 107.393 1.00 18.64 206 VAL A N 1
ATOM 1701 C CA . VAL A 1 206 ? 38.578 103.328 108.816 1.00 19.87 206 VAL A CA 1
ATOM 1702 C C . VAL A 1 206 ? 40.058 102.947 108.953 1.00 24.56 206 VAL A C 1
ATOM 1703 O O . VAL A 1 206 ? 40.531 102.027 108.298 1.00 22.36 206 VAL A O 1
ATOM 1707 N N . THR A 1 207 ? 40.803 103.658 109.783 1.00 20.71 207 THR A N 1
ATOM 1708 C CA . THR A 1 207 ? 42.216 103.333 109.935 1.00 17.08 207 THR A CA 1
ATOM 1709 C C . THR A 1 207 ? 42.365 102.287 111.016 1.00 18.59 207 THR A C 1
ATOM 1710 O O . THR A 1 207 ? 41.722 102.377 112.057 1.00 23.35 207 THR A O 1
ATOM 1714 N N . ILE A 1 208 ? 43.183 101.269 110.772 1.00 15.95 208 ILE A N 1
ATOM 1715 C CA . ILE A 1 208 ? 43.380 100.262 111.805 1.00 14.68 208 ILE A CA 1
ATOM 1716 C C . ILE A 1 208 ? 44.089 100.940 112.968 1.00 23.50 208 ILE A C 1
ATOM 1717 O O . ILE A 1 208 ? 45.124 101.575 112.778 1.00 21.77 208 ILE A O 1
ATOM 1722 N N . PRO A 1 209 ? 43.520 100.835 114.178 1.00 19.01 209 PRO A N 1
ATOM 1723 C CA . PRO A 1 209 ? 44.124 101.510 115.339 1.00 23.97 209 PRO A CA 1
ATOM 1724 C C . PRO A 1 209 ? 45.482 100.958 115.770 1.00 22.30 209 PRO A C 1
ATOM 1725 O O . PRO A 1 209 ? 45.843 99.817 115.465 1.00 22.07 209 PRO A O 1
ATOM 1729 N N . ASP A 1 210 ? 46.244 101.798 116.471 1.00 26.39 210 ASP A N 1
ATOM 1730 C CA . ASP A 1 210 ? 47.453 101.362 117.174 1.00 29.19 210 ASP A CA 1
ATOM 1731 C C . ASP A 1 210 ? 48.626 100.959 116.276 1.00 26.58 210 ASP A C 1
ATOM 1732 O O . ASP A 1 210 ? 49.354 100.011 116.578 1.00 27.00 210 ASP A O 1
ATOM 1737 N N . LYS A 1 211 ? 48.822 101.688 115.183 1.00 22.68 211 LYS A N 1
ATOM 1738 C CA . LYS A 1 211 ? 49.912 101.378 114.272 1.00 20.87 211 LYS A CA 1
ATOM 1739 C C . LYS A 1 211 ? 51.240 101.640 114.989 1.00 28.27 211 LYS A C 1
ATOM 1740 O O . LYS A 1 211 ? 51.292 102.453 115.914 1.00 30.54 211 LYS A O 1
ATOM 1746 N N . PRO A 1 212 ? 52.317 100.959 114.570 1.00 22.25 212 PRO A N 1
ATOM 1747 C CA . PRO A 1 212 ? 52.376 99.958 113.497 1.00 21.48 212 PRO A CA 1
ATOM 1748 C C . PRO A 1 212 ? 51.677 98.680 113.907 1.00 27.06 212 PRO A C 1
ATOM 1749 O O . PRO A 1 212 ? 51.689 98.307 115.079 1.00 27.66 212 PRO A O 1
ATOM 1753 N N . ASN A 1 213 ? 51.088 97.996 112.937 1.00 20.69 213 ASN A N 1
ATOM 1754 C CA . ASN A 1 213 ? 50.263 96.838 113.239 1.00 22.98 213 ASN A CA 1
ATOM 1755 C C . ASN A 1 213 ? 50.948 95.505 113.020 1.00 22.70 213 ASN A C 1
ATOM 1756 O O . ASN A 1 213 ? 51.571 95.275 111.985 1.00 21.99 213 ASN A O 1
ATOM 1761 N N . SER A 1 214 ? 50.797 94.623 114.003 1.00 21.48 214 SER A N 1
ATOM 1762 C CA . SER A 1 214 ? 51.239 93.253 113.891 1.00 21.98 214 SER A CA 1
ATOM 1763 C C . SER A 1 214 ? 50.308 92.527 112.937 1.00 18.72 214 SER A C 1
ATOM 1764 O O . SER A 1 214 ? 49.195 92.983 112.671 1.00 18.94 214 SER A O 1
ATOM 1767 N N . GLU A 1 215 ? 50.777 91.403 112.425 1.00 20.31 215 GLU A N 1
ATOM 1768 C CA . GLU A 1 215 ? 49.967 90.545 111.587 1.00 21.27 215 GLU A CA 1
ATOM 1769 C C . GLU A 1 215 ? 48.659 90.190 112.305 1.00 22.75 215 GLU A C 1
ATOM 1770 O O . GLU A 1 215 ? 47.585 90.245 111.716 1.00 19.08 215 GLU A O 1
ATOM 1776 N N . GLU A 1 216 ? 48.742 89.846 113.586 1.00 23.48 216 GLU A N 1
ATOM 1777 C CA . GLU A 1 216 ? 47.537 89.483 114.321 1.00 19.96 216 GLU A CA 1
ATOM 1778 C C . GLU A 1 216 ? 46.578 90.668 114.471 1.00 20.29 216 GLU A C 1
ATOM 1779 O O . GLU A 1 216 ? 45.362 90.494 114.411 1.00 20.30 216 GLU A O 1
ATOM 1785 N N . GLU A 1 217 ? 47.116 91.871 114.669 1.00 18.80 217 GLU A N 1
ATOM 1786 C CA . GLU A 1 217 ? 46.253 93.047 114.776 1.00 21.52 217 GLU A CA 1
ATOM 1787 C C . GLU A 1 217 ? 45.478 93.276 113.484 1.00 19.95 217 GLU A C 1
ATOM 1788 O O . GLU A 1 217 ? 44.304 93.629 113.518 1.00 18.82 217 GLU A O 1
ATOM 1794 N N . ILE A 1 218 ? 46.135 93.065 112.347 1.00 17.42 218 ILE A N 1
ATOM 1795 C CA . ILE A 1 218 ? 45.463 93.254 111.065 1.00 17.38 218 ILE A CA 1
ATOM 1796 C C . ILE A 1 218 ? 44.393 92.189 110.854 1.00 13.22 218 ILE A C 1
ATOM 1797 O O . ILE A 1 218 ? 43.261 92.496 110.478 1.00 15.37 218 ILE A O 1
ATOM 1802 N N . VAL A 1 219 ? 44.767 90.939 111.099 1.00 17.99 219 VAL A N 1
ATOM 1803 C CA . VAL A 1 219 ? 43.836 89.826 110.935 1.00 21.65 219 VAL A CA 1
ATOM 1804 C C . VAL A 1 219 ? 42.618 89.965 111.853 1.00 19.33 219 VAL A C 1
ATOM 1805 O O . VAL A 1 219 ? 41.494 89.732 111.422 1.00 18.06 219 VAL A O 1
ATOM 1809 N N . ASN A 1 220 ? 42.833 90.343 113.115 1.00 20.92 220 ASN A N 1
ATOM 1810 C CA . ASN A 1 220 ? 41.710 90.561 114.034 1.00 21.29 220 ASN A CA 1
ATOM 1811 C C . ASN A 1 220 ? 40.764 91.633 113.504 1.00 21.75 220 ASN A C 1
ATOM 1812 O O . ASN A 1 220 ? 39.546 91.480 113.539 1.00 20.88 220 ASN A O 1
ATOM 1817 N N . PHE A 1 221 ? 41.335 92.731 113.018 1.00 19.10 221 PHE A N 1
ATOM 1818 C CA . PHE A 1 221 ? 40.538 93.848 112.548 1.00 15.62 221 PHE A CA 1
ATOM 1819 C C . PHE A 1 221 ? 39.691 93.437 111.352 1.00 18.22 221 PHE A C 1
ATOM 1820 O O . PHE A 1 221 ? 38.501 93.758 111.268 1.00 19.84 221 PHE A O 1
ATOM 1828 N N . VAL A 1 222 ? 40.311 92.732 110.416 1.00 17.24 222 VAL A N 1
ATOM 1829 C CA . VAL A 1 222 ? 39.590 92.318 109.224 1.00 19.07 222 VAL A CA 1
ATOM 1830 C C . VAL A 1 222 ? 38.461 91.355 109.594 1.00 22.27 222 VAL A C 1
ATOM 1831 O O . VAL A 1 222 ? 37.339 91.493 109.125 1.00 18.60 222 VAL A O 1
ATOM 1835 N N . GLU A 1 223 ? 38.751 90.405 110.471 1.00 18.54 223 GLU A N 1
ATOM 1836 C CA . GLU A 1 223 ? 37.709 89.470 110.897 1.00 21.05 223 GLU A CA 1
ATOM 1837 C C . GLU A 1 223 ? 36.530 90.183 111.558 1.00 25.00 223 GLU A C 1
ATOM 1838 O O . GLU A 1 223 ? 35.376 89.881 111.260 1.00 25.77 223 GLU A O 1
ATOM 1844 N N . GLU A 1 224 ? 36.816 91.144 112.433 1.00 21.14 224 GLU A N 1
ATOM 1845 C CA . GLU A 1 224 ? 35.762 91.926 113.073 1.00 23.84 224 GLU A CA 1
ATOM 1846 C C . GLU A 1 224 ? 34.897 92.720 112.093 1.00 29.46 224 GLU A C 1
ATOM 1847 O O . GLU A 1 224 ? 33.703 92.912 112.324 1.00 30.74 224 GLU A O 1
ATOM 1853 N N . HIS A 1 225 ? 35.504 93.183 111.005 1.00 20.85 225 HIS A N 1
ATOM 1854 C CA . HIS A 1 225 ? 34.810 93.984 110.001 1.00 22.39 225 HIS A CA 1
ATOM 1855 C C . HIS A 1 225 ? 34.564 93.196 108.714 1.00 24.86 225 HIS A C 1
ATOM 1856 O O . HIS A 1 225 ? 34.476 93.770 107.630 1.00 26.86 225 HIS A O 1
ATOM 1863 N N . ARG A 1 226 ? 34.440 91.880 108.841 1.00 21.17 226 ARG A N 1
ATOM 1864 C CA . ARG A 1 226 ? 34.301 91.011 107.675 1.00 25.75 226 ARG A CA 1
ATOM 1865 C C . ARG A 1 226 ? 32.980 91.239 106.924 1.00 27.06 226 ARG A C 1
ATOM 1866 O O . ARG A 1 226 ? 32.925 91.107 105.703 1.00 23.86 226 ARG A O 1
ATOM 1874 N N . ARG A 1 227 ? 31.925 91.598 107.652 1.00 22.41 227 ARG A N 1
ATOM 1875 C CA . ARG A 1 227 ? 30.609 91.767 107.042 1.00 20.50 227 ARG A CA 1
ATOM 1876 C C . ARG A 1 227 ? 30.296 93.229 106.733 1.00 18.85 227 ARG A C 1
ATOM 1877 O O . ARG A 1 227 ? 30.103 94.035 107.637 1.00 21.00 227 ARG A O 1
ATOM 1885 N N . SER A 1 228 ? 30.243 93.567 105.448 1.00 16.51 228 SER A N 1
ATOM 1886 C CA . SER A 1 228 ? 29.911 94.922 105.027 1.00 15.42 228 SER A CA 1
ATOM 1887 C C . SER A 1 228 ? 28.400 95.120 105.089 1.00 19.76 228 SER A C 1
ATOM 1888 O O . SER A 1 228 ? 27.631 94.177 104.925 1.00 19.48 228 SER A O 1
ATOM 1891 N N . THR A 1 229 ? 27.989 96.353 105.337 1.00 17.82 229 THR A N 1
ATOM 1892 C CA . THR A 1 229 ? 26.568 96.689 105.423 1.00 14.27 229 THR A CA 1
ATOM 1893 C C . THR A 1 229 ? 25.864 96.338 104.116 1.00 18.19 229 THR A C 1
ATOM 1894 O O . THR A 1 229 ? 24.780 95.762 104.123 1.00 21.11 229 THR A O 1
ATOM 1898 N N . LEU A 1 230 ? 26.500 96.681 103.002 1.00 16.97 230 LEU A N 1
ATOM 1899 C CA . LEU A 1 230 ? 26.058 96.226 101.692 1.00 15.94 230 LEU A CA 1
ATOM 1900 C C . LEU A 1 230 ? 27.121 95.295 101.126 1.00 14.26 230 LEU A C 1
ATOM 1901 O O . LEU A 1 230 ? 28.279 95.671 101.051 1.00 15.23 230 LEU A O 1
ATOM 1906 N N . ARG A 1 231 ? 26.731 94.085 100.745 1.00 13.33 231 ARG A N 1
ATOM 1907 C CA . ARG A 1 231 ? 27.704 93.143 100.182 1.00 14.48 231 ARG A CA 1
ATOM 1908 C C . ARG A 1 231 ? 27.141 92.526 98.920 1.00 19.91 231 ARG A C 1
ATOM 1909 O O . ARG A 1 231 ? 25.949 92.253 98.835 1.00 20.34 231 ARG A O 1
ATOM 1917 N N . LYS A 1 232 ? 28.004 92.337 97.931 1.00 13.50 232 LYS A N 1
ATOM 1918 C CA . LYS A 1 232 ? 27.582 91.744 96.677 1.00 14.91 232 LYS A CA 1
ATOM 1919 C C . LYS A 1 232 ? 27.679 90.217 96.703 1.00 18.16 232 LYS A C 1
ATOM 1920 O O . LYS A 1 232 ? 28.690 89.659 97.140 1.00 16.98 232 LYS A O 1
ATOM 1926 N N . LEU A 1 233 ? 26.624 89.535 96.255 1.00 14.78 233 LEU A N 1
ATOM 1927 C CA . LEU A 1 233 ? 26.695 88.089 96.046 1.00 14.95 233 LEU A CA 1
ATOM 1928 C C . LEU A 1 233 ? 27.565 87.814 94.825 1.00 18.02 233 LEU A C 1
ATOM 1929 O O . LEU A 1 233 ? 27.260 88.265 93.723 1.00 20.33 233 LEU A O 1
ATOM 1934 N N . LYS A 1 234 ? 28.666 87.101 95.032 1.00 16.08 234 LYS A N 1
ATOM 1935 C CA . LYS A 1 234 ? 29.594 86.801 93.953 1.00 16.56 234 LYS A CA 1
ATOM 1936 C C . LYS A 1 234 ? 29.734 85.292 93.832 1.00 15.37 234 LYS A C 1
ATOM 1937 O O . LYS A 1 234 ? 29.772 84.592 94.837 1.00 15.68 234 LYS A O 1
ATOM 1943 N N . PRO A 1 235 ? 29.765 84.779 92.597 1.00 16.15 235 PRO A N 1
ATOM 1944 C CA . PRO A 1 235 ? 29.886 83.332 92.401 1.00 16.44 235 PRO A CA 1
ATOM 1945 C C . PRO A 1 235 ? 31.006 82.702 93.238 1.00 18.75 235 PRO A C 1
ATOM 1946 O O . PRO A 1 235 ? 30.798 81.641 93.821 1.00 20.46 235 PRO A O 1
ATOM 1950 N N . GLU A 1 236 ? 32.160 83.355 93.320 1.00 18.11 236 GLU A N 1
ATOM 1951 C CA . GLU A 1 236 ? 33.311 82.776 94.024 1.00 19.70 236 GLU A CA 1
ATOM 1952 C C . GLU A 1 236 ? 33.067 82.574 95.525 1.00 26.34 236 GLU A C 1
ATOM 1953 O O . GLU A 1 236 ? 33.744 81.779 96.175 1.00 20.24 236 GLU A O 1
ATOM 1959 N N . SER A 1 237 ? 32.112 83.304 96.086 1.00 19.29 237 SER A N 1
ATOM 1960 C CA . SER A 1 237 ? 31.907 83.273 97.532 1.00 21.25 237 SER A CA 1
ATOM 1961 C C . SER A 1 237 ? 30.434 83.158 97.935 1.00 19.85 237 SER A C 1
ATOM 1962 O O . SER A 1 237 ? 30.083 83.384 99.094 1.00 21.99 237 SER A O 1
ATOM 1965 N N . MET A 1 238 ? 29.576 82.777 96.996 1.00 19.18 238 MET A N 1
ATOM 1966 C CA . MET A 1 238 ? 28.127 82.881 97.220 1.00 18.41 238 MET A CA 1
ATOM 1967 C C . MET A 1 238 ? 27.592 82.099 98.428 1.00 23.42 238 MET A C 1
ATOM 1968 O O . MET A 1 238 ? 26.683 82.563 99.118 1.00 22.21 238 MET A O 1
ATOM 1973 N N . TYR A 1 239 ? 28.144 80.917 98.690 1.00 21.55 239 TYR A N 1
ATOM 1974 C CA . TYR A 1 239 ? 27.644 80.095 99.789 1.00 20.66 239 TYR A CA 1
ATOM 1975 C C . TYR A 1 239 ? 28.054 80.630 101.157 1.00 22.18 239 TYR A C 1
ATOM 1976 O O . TYR A 1 239 ? 27.296 80.521 102.124 1.00 27.53 239 TYR A O 1
ATOM 1985 N N . GLU A 1 240 ? 29.252 81.199 101.237 1.00 24.11 240 GLU A N 1
ATOM 1986 C CA . GLU A 1 240 ? 29.714 81.804 102.478 1.00 25.21 240 GLU A CA 1
ATOM 1987 C C . GLU A 1 240 ? 28.841 83.009 102.825 1.00 30.48 240 GLU A C 1
ATOM 1988 O O . GLU A 1 240 ? 28.458 83.195 103.976 1.00 27.26 240 GLU A O 1
ATOM 1994 N N . THR A 1 241 ? 28.538 83.824 101.819 1.00 24.14 241 THR A N 1
ATOM 1995 C CA . THR A 1 241 ? 27.703 85.012 102.010 1.00 22.49 241 THR A CA 1
ATOM 1996 C C . THR A 1 241 ? 26.281 84.643 102.412 1.00 25.49 241 THR A C 1
ATOM 1997 O O . THR A 1 241 ? 25.723 85.213 103.350 1.00 25.29 241 THR A O 1
ATOM 2001 N N . TRP A 1 242 ? 25.684 83.691 101.708 1.00 20.21 242 TRP A N 1
ATOM 2002 C CA . TRP A 1 242 ? 24.312 83.323 102.014 1.00 20.87 242 TRP A CA 1
ATOM 2003 C C . TRP A 1 242 ? 24.177 82.623 103.368 1.00 26.02 242 TRP A C 1
ATOM 2004 O O . TRP A 1 242 ? 23.168 82.768 104.053 1.00 28.12 242 TRP A O 1
ATOM 2015 N N . GLU A 1 243 ? 25.189 81.857 103.753 1.00 24.90 243 GLU A N 1
ATOM 2016 C CA . GLU A 1 243 ? 25.113 81.135 105.019 1.00 27.79 243 GLU A CA 1
ATOM 2017 C C . GLU A 1 243 ? 25.333 82.058 106.218 1.00 30.78 243 GLU A C 1
ATOM 2018 O O . GLU A 1 243 ? 25.059 81.683 107.350 1.00 27.17 243 GLU A O 1
ATOM 2024 N N . ASP A 1 244 ? 25.794 83.276 105.949 1.00 24.56 244 ASP A N 1
ATOM 2025 C CA . ASP A 1 244 ? 26.034 84.278 106.990 1.00 23.15 244 ASP A CA 1
ATOM 2026 C C . ASP A 1 244 ? 24.814 85.189 107.205 1.00 26.56 244 ASP A C 1
ATOM 2027 O O . ASP A 1 244 ? 24.906 86.407 107.056 1.00 28.73 244 ASP A O 1
ATOM 2032 N N . ASP A 1 245 ? 23.685 84.584 107.556 1.00 30.74 245 ASP A N 1
ATOM 2033 C CA . ASP A 1 245 ? 22.422 85.304 107.716 1.00 26.10 245 ASP A CA 1
ATOM 2034 C C . ASP A 1 245 ? 22.384 86.148 108.988 1.00 39.45 245 ASP A C 1
ATOM 2035 O O . ASP A 1 245 ? 23.160 85.932 109.917 1.00 33.62 245 ASP A O 1
ATOM 2040 N N . MET A 1 246 ? 21.466 87.107 109.025 1.00 34.08 246 MET A N 1
ATOM 2041 C CA . MET A 1 246 ? 21.279 87.933 110.208 1.00 37.83 246 MET A CA 1
ATOM 2042 C C . MET A 1 246 ? 20.039 87.444 110.957 1.00 31.29 246 MET A C 1
ATOM 2043 O O . MET A 1 246 ? 18.916 87.857 110.667 1.00 30.37 246 MET A O 1
ATOM 2048 N N . ASP A 1 247 ? 20.253 86.531 111.900 1.00 34.24 247 ASP A N 1
ATOM 2049 C CA . ASP A 1 247 ? 19.165 85.962 112.696 1.00 38.78 247 ASP A CA 1
ATOM 2050 C C . ASP A 1 247 ? 18.073 85.298 111.865 1.00 39.12 247 ASP A C 1
ATOM 2051 O O . ASP A 1 247 ? 16.885 85.462 112.145 1.00 38.65 247 ASP A O 1
ATOM 2056 N N . GLY A 1 248 ? 18.477 84.550 110.843 1.00 25.92 248 GLY A N 1
ATOM 2057 C CA . GLY A 1 248 ? 17.535 83.763 110.069 1.00 30.55 248 GLY A CA 1
ATOM 2058 C C . GLY A 1 248 ? 16.994 84.435 108.820 1.00 26.02 248 GLY A C 1
ATOM 2059 O O . GLY A 1 248 ? 16.209 83.834 108.087 1.00 27.70 248 GLY A O 1
ATOM 2060 N N . ILE A 1 249 ? 17.401 85.674 108.569 1.00 27.40 249 ILE A N 1
ATOM 2061 C CA . ILE A 1 249 ? 16.941 86.366 107.364 1.00 28.83 249 ILE A CA 1
ATOM 2062 C C . ILE A 1 249 ? 18.048 87.131 106.646 1.00 24.64 249 ILE A C 1
ATOM 2063 O O . ILE A 1 249 ? 19.096 87.424 107.214 1.00 25.89 249 ILE A O 1
ATOM 2068 N N . HIS A 1 250 ? 17.785 87.452 105.382 1.00 23.49 250 HIS A N 1
ATOM 2069 C CA . HIS A 1 250 ? 18.623 88.335 104.598 1.00 23.66 250 HIS A CA 1
ATOM 2070 C C . HIS A 1 250 ? 17.716 89.389 103.990 1.00 20.12 250 HIS A C 1
ATOM 2071 O O . HIS A 1 250 ? 16.610 89.076 103.550 1.00 22.15 250 HIS A O 1
ATOM 2078 N N . ILE A 1 251 ? 18.193 90.625 103.949 1.00 17.60 251 ILE A N 1
ATOM 2079 C CA . ILE A 1 251 ? 17.614 91.627 103.077 1.00 17.90 251 ILE A CA 1
ATOM 2080 C C . ILE A 1 251 ? 18.340 91.474 101.745 1.00 18.91 251 ILE A C 1
ATOM 2081 O O . ILE A 1 251 ? 19.571 91.518 101.698 1.00 22.06 251 ILE A O 1
ATOM 2086 N N . VAL A 1 252 ? 17.571 91.263 100.683 1.00 15.19 252 VAL A N 1
ATOM 2087 C CA . VAL A 1 252 ? 18.110 90.953 99.366 1.00 16.41 252 VAL A CA 1
ATOM 2088 C C . VAL A 1 252 ? 17.628 91.978 98.354 1.00 18.41 252 VAL A C 1
ATOM 2089 O O . VAL A 1 252 ? 16.435 92.244 98.257 1.00 19.37 252 VAL A O 1
ATOM 2093 N N . ALA A 1 253 ? 18.554 92.559 97.602 1.00 14.32 253 ALA A N 1
ATOM 2094 C CA . ALA A 1 253 ? 18.195 93.496 96.554 1.00 15.29 253 ALA A CA 1
ATOM 2095 C C . ALA A 1 253 ? 18.679 92.964 95.215 1.00 17.05 253 ALA A C 1
ATOM 2096 O O . ALA A 1 253 ? 19.851 92.599 95.090 1.00 20.44 253 ALA A O 1
ATOM 2098 N N . PHE A 1 254 ? 17.790 92.917 94.225 1.00 14.35 254 PHE A N 1
ATOM 2099 C CA . PHE A 1 254 ? 18.174 92.565 92.860 1.00 13.93 254 PHE A CA 1
ATOM 2100 C C . PHE A 1 254 ? 18.325 93.849 92.066 1.00 17.41 254 PHE A C 1
ATOM 2101 O O . PHE A 1 254 ? 17.426 94.683 92.034 1.00 19.18 254 PHE A O 1
ATOM 2109 N N . ALA A 1 255 ? 19.478 94.019 91.439 1.00 13.99 255 ALA A N 1
ATOM 2110 C CA . ALA A 1 255 ? 19.709 95.188 90.600 1.00 19.79 255 ALA A CA 1
ATOM 2111 C C . ALA A 1 255 ? 20.713 94.827 89.525 1.00 19.35 255 ALA A C 1
ATOM 2112 O O . ALA A 1 255 ? 21.798 94.323 89.814 1.00 17.97 255 ALA A O 1
ATOM 2114 N N . GLU A 1 256 ? 20.332 95.064 88.278 1.00 19.41 256 GLU A N 1
ATOM 2115 C CA . GLU A 1 256 ? 21.231 94.844 87.161 1.00 18.27 256 GLU A CA 1
ATOM 2116 C C . GLU A 1 256 ? 22.030 96.126 86.918 1.00 20.77 256 GLU A C 1
ATOM 2117 O O . GLU A 1 256 ? 21.497 97.134 86.458 1.00 19.76 256 GLU A O 1
ATOM 2123 N N . GLU A 1 257 ? 23.314 96.085 87.245 1.00 19.31 257 GLU A N 1
ATOM 2124 C CA . GLU A 1 257 ? 24.144 97.287 87.219 1.00 20.06 257 GLU A CA 1
ATOM 2125 C C . GLU A 1 257 ? 24.156 97.932 85.829 1.00 21.06 257 GLU A C 1
ATOM 2126 O O . GLU A 1 257 ? 24.203 99.155 85.702 1.00 23.71 257 GLU A O 1
ATOM 2132 N N . ALA A 1 258 ? 24.079 97.097 84.798 1.00 21.87 258 ALA A N 1
ATOM 2133 C CA . ALA A 1 258 ? 24.208 97.550 83.415 1.00 24.89 258 ALA A CA 1
ATOM 2134 C C . ALA A 1 258 ? 22.944 98.207 82.877 1.00 29.41 258 ALA A C 1
ATOM 2135 O O . ALA A 1 258 ? 22.940 98.754 81.777 1.00 34.28 258 ALA A O 1
ATOM 2137 N N . ASP A 1 259 ? 21.876 98.151 83.663 1.00 25.37 259 ASP A N 1
ATOM 2138 C CA . ASP A 1 259 ? 20.579 98.685 83.270 1.00 25.36 259 ASP A CA 1
ATOM 2139 C C . ASP A 1 259 ? 20.366 100.021 83.970 1.00 30.52 259 ASP A C 1
ATOM 2140 O O . ASP A 1 259 ? 20.793 100.199 85.108 1.00 26.73 259 ASP A O 1
ATOM 2145 N N . PRO A 1 260 ? 19.720 100.976 83.285 1.00 27.67 260 PRO A N 1
ATOM 2146 C CA . PRO A 1 260 ? 19.501 102.310 83.852 1.00 26.33 260 PRO A CA 1
ATOM 2147 C C . PRO A 1 260 ? 18.812 102.280 85.210 1.00 24.00 260 PRO A C 1
ATOM 2148 O O . PRO A 1 260 ? 19.260 102.966 86.131 1.00 30.20 260 PRO A O 1
ATOM 2152 N N . ASP A 1 261 ? 17.736 101.510 85.332 1.00 24.56 261 ASP A N 1
ATOM 2153 C CA . ASP A 1 261 ? 16.992 101.460 86.584 1.00 29.20 261 ASP A CA 1
ATOM 2154 C C . ASP A 1 261 ? 17.779 100.700 87.642 1.00 25.07 261 ASP A C 1
ATOM 2155 O O . ASP A 1 261 ? 17.769 101.068 88.816 1.00 25.21 261 ASP A O 1
ATOM 2160 N N . GLY A 1 262 ? 18.445 99.628 87.222 1.00 24.35 262 GLY A N 1
ATOM 2161 C CA . GLY A 1 262 ? 19.278 98.854 88.130 1.00 23.68 262 GLY A CA 1
ATOM 2162 C C . GLY A 1 262 ? 20.391 99.695 88.735 1.00 20.66 262 GLY A C 1
ATOM 2163 O O . GLY A 1 262 ? 20.643 99.646 89.942 1.00 21.05 262 GLY A O 1
ATOM 2164 N N . TYR A 1 263 ? 21.059 100.477 87.889 1.00 19.20 263 TYR A N 1
ATOM 2165 C CA . TYR A 1 263 ? 22.139 101.360 88.327 1.00 22.15 263 TYR A CA 1
ATOM 2166 C C . TYR A 1 263 ? 21.637 102.397 89.330 1.00 21.34 263 TYR A C 1
ATOM 2167 O O . TYR A 1 263 ? 22.253 102.609 90.376 1.00 22.87 263 TYR A O 1
ATOM 2176 N N . GLU A 1 264 ? 20.516 103.038 89.007 1.00 21.91 264 GLU A N 1
ATOM 2177 C CA . GLU A 1 264 ? 19.917 104.018 89.904 1.00 21.57 264 GLU A CA 1
ATOM 2178 C C . GLU A 1 264 ? 19.558 103.395 91.248 1.00 24.07 264 GLU A C 1
ATOM 2179 O O . GLU A 1 264 ? 19.757 104.013 92.300 1.00 25.07 264 GLU A O 1
ATOM 2185 N N . PHE A 1 265 ? 19.037 102.169 91.213 1.00 23.16 265 PHE A N 1
ATOM 2186 C CA . PHE A 1 265 ? 18.640 101.487 92.443 1.00 22.94 265 PHE A CA 1
ATOM 2187 C C . PHE A 1 265 ? 19.865 101.175 93.289 1.00 18.91 265 PHE A C 1
ATOM 2188 O O . PHE A 1 265 ? 19.853 101.350 94.510 1.00 21.73 265 PHE A O 1
ATOM 2196 N N . LEU A 1 266 ? 20.925 100.712 92.639 1.00 19.44 266 LEU A N 1
ATOM 2197 C CA . LEU A 1 266 ? 22.177 100.455 93.327 1.00 21.58 266 LEU A CA 1
ATOM 2198 C C . LEU A 1 266 ? 22.700 101.727 94.008 1.00 20.37 266 LEU A C 1
ATOM 2199 O O . LEU A 1 266 ? 23.179 101.683 95.141 1.00 20.90 266 LEU A O 1
ATOM 2204 N N . GLU A 1 267 ? 22.597 102.865 93.330 1.00 18.43 267 GLU A N 1
ATOM 2205 C CA . GLU A 1 267 ? 23.029 104.119 93.947 1.00 22.67 267 GLU A CA 1
ATOM 2206 C C . GLU A 1 267 ? 22.210 104.438 95.198 1.00 20.69 267 GLU A C 1
ATOM 2207 O O . GLU A 1 267 ? 22.761 104.887 96.204 1.00 22.82 267 GLU A O 1
ATOM 2213 N N . ILE A 1 268 ? 20.904 104.172 95.138 1.00 18.58 268 ILE A N 1
ATOM 2214 C CA . ILE A 1 268 ? 20.042 104.304 96.307 1.00 18.63 268 ILE A CA 1
ATOM 2215 C C . ILE A 1 268 ? 20.451 103.335 97.418 1.00 20.88 268 ILE A C 1
ATOM 2216 O O . ILE A 1 268 ? 20.553 103.733 98.577 1.00 18.72 268 ILE A O 1
ATOM 2221 N N . LEU A 1 269 ? 20.700 102.071 97.070 1.00 21.75 269 LEU A N 1
ATOM 2222 C CA . LEU A 1 269 ? 21.139 101.082 98.065 1.00 20.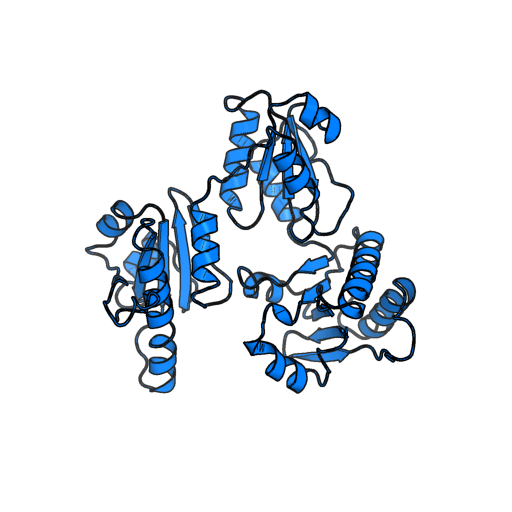43 269 LEU A CA 1
ATOM 2223 C C . LEU A 1 269 ? 22.447 101.512 98.737 1.00 17.83 269 LEU A C 1
ATOM 2224 O O . LEU A 1 269 ? 22.632 101.336 99.938 1.00 21.90 269 LEU A O 1
ATOM 2229 N N . LYS A 1 270 ? 23.357 102.063 97.954 1.00 17.70 270 LYS A N 1
ATOM 2230 C CA . LYS A 1 270 ? 24.630 102.515 98.514 1.00 21.51 270 LYS A CA 1
ATOM 2231 C C . LYS A 1 270 ? 24.396 103.638 99.533 1.00 20.70 270 LYS A C 1
ATOM 2232 O O . LYS A 1 270 ? 25.050 103.687 100.581 1.00 22.38 270 LYS A O 1
ATOM 2238 N N . SER A 1 271 ? 23.440 104.515 99.237 1.00 19.89 271 SER A N 1
ATOM 2239 C CA . SER A 1 271 ? 23.044 105.568 100.181 1.00 15.78 271 SER A CA 1
ATOM 2240 C C . SER A 1 271 ? 22.472 104.996 101.471 1.00 20.50 271 SER A C 1
ATOM 2241 O O . SER A 1 271 ? 22.814 105.458 102.562 1.00 25.08 271 SER A O 1
ATOM 2244 N N . VAL A 1 272 ? 21.592 104.002 101.346 1.00 20.99 272 VAL A N 1
ATOM 2245 C CA . VAL A 1 272 ? 21.009 103.343 102.509 1.00 20.84 272 VAL A CA 1
ATOM 2246 C C . VAL A 1 272 ? 22.106 102.718 103.351 1.00 23.62 272 VAL A C 1
ATOM 2247 O O . VAL A 1 272 ? 22.123 102.851 104.575 1.00 21.20 272 VAL A O 1
ATOM 2251 N N . ALA A 1 273 ? 23.024 102.021 102.691 1.00 19.45 273 ALA A N 1
ATOM 2252 C CA . ALA A 1 273 ? 24.138 101.400 103.404 1.00 23.72 273 ALA A CA 1
ATOM 2253 C C . ALA A 1 273 ? 24.975 102.431 104.160 1.00 17.91 273 ALA A C 1
ATOM 2254 O O . ALA A 1 273 ? 25.299 102.243 105.333 1.00 22.95 273 ALA A O 1
ATOM 2256 N N . GLN A 1 274 ? 25.325 103.514 103.481 1.00 18.83 274 GLN A N 1
ATOM 2257 C CA . GLN A 1 274 ? 26.167 104.542 104.073 1.00 23.51 274 GLN A CA 1
ATOM 2258 C C . GLN A 1 274 ? 25.503 105.190 105.285 1.00 30.06 274 GLN A C 1
ATOM 2259 O O . GLN A 1 274 ? 26.160 105.466 106.292 1.00 27.68 274 GLN A O 1
ATOM 2265 N N . ASP A 1 275 ? 24.192 105.389 105.209 1.00 23.83 275 ASP A N 1
ATOM 2266 C CA . ASP A 1 275 ? 23.483 106.036 106.303 1.00 23.58 275 ASP A CA 1
ATOM 2267 C C . ASP A 1 275 ? 23.302 105.104 107.504 1.00 28.09 275 ASP A C 1
ATOM 2268 O O . ASP A 1 275 ? 22.992 105.554 108.603 1.00 30.75 275 ASP A O 1
ATOM 2273 N N . ASN A 1 276 ? 23.506 103.806 107.298 1.00 21.28 276 ASN A N 1
ATOM 2274 C CA . ASN A 1 276 ? 23.326 102.831 108.372 1.00 20.67 276 ASN A CA 1
ATOM 2275 C C . ASN A 1 276 ? 24.569 102.005 108.664 1.00 25.83 276 ASN A C 1
ATOM 2276 O O . ASN A 1 276 ? 24.482 100.939 109.266 1.00 25.90 276 ASN A O 1
ATOM 2281 N N . THR A 1 277 ? 25.725 102.507 108.254 1.00 24.13 277 THR A N 1
ATOM 2282 C CA . THR A 1 277 ? 26.924 101.680 108.246 1.00 25.10 277 THR A CA 1
ATOM 2283 C C . THR A 1 277 ? 27.352 101.217 109.634 1.00 33.57 277 THR A C 1
ATOM 2284 O O . THR A 1 277 ? 28.042 100.204 109.765 1.00 30.66 277 THR A O 1
ATOM 2288 N N . ASP A 1 278 ? 26.926 101.945 110.665 1.00 30.92 278 ASP A N 1
ATOM 2289 C CA . ASP A 1 278 ? 27.321 101.639 112.038 1.00 43.64 278 ASP A CA 1
ATOM 2290 C C . ASP A 1 278 ? 26.398 100.623 112.703 1.00 43.16 278 ASP A C 1
ATOM 2291 O O . ASP A 1 278 ? 26.691 100.123 113.791 1.00 40.77 278 ASP A O 1
ATOM 2296 N N . ASN A 1 279 ? 25.280 100.319 112.053 1.00 35.31 279 ASN A N 1
ATOM 2297 C CA . ASN A 1 279 ? 24.335 99.355 112.597 1.00 39.13 279 ASN A CA 1
ATOM 2298 C C . ASN A 1 279 ? 24.765 97.932 112.268 1.00 37.95 279 ASN A C 1
ATOM 2299 O O . ASN A 1 279 ? 24.654 97.501 111.125 1.00 41.17 279 ASN A O 1
ATOM 2304 N N . PRO A 1 280 ? 25.250 97.190 113.275 1.00 35.90 280 PRO A N 1
ATOM 2305 C CA . PRO A 1 280 ? 25.766 95.837 113.045 1.00 39.77 280 PRO A CA 1
ATOM 2306 C C . PRO A 1 280 ? 24.653 94.836 112.746 1.00 34.47 280 PRO A C 1
ATOM 2307 O O . PRO A 1 280 ? 24.938 93.704 112.355 1.00 39.69 280 PRO A O 1
ATOM 2311 N N . ASP A 1 281 ? 23.404 95.250 112.931 1.00 35.88 281 ASP A N 1
ATOM 2312 C CA . ASP A 1 281 ? 22.261 94.370 112.688 1.00 45.13 281 ASP A CA 1
ATOM 2313 C C . ASP A 1 281 ? 21.771 94.454 111.245 1.00 47.69 281 ASP A C 1
ATOM 2314 O O . ASP A 1 281 ? 20.818 93.774 110.864 1.00 47.21 281 ASP A O 1
ATOM 2319 N N . LEU A 1 282 ? 22.427 95.287 110.443 1.00 41.78 282 LEU A N 1
ATOM 2320 C CA . LEU A 1 282 ? 22.018 95.480 109.057 1.00 28.80 282 LEU A CA 1
ATOM 2321 C C . LEU A 1 282 ? 23.024 94.935 108.055 1.00 34.46 282 LEU A C 1
ATOM 2322 O O . LEU A 1 282 ? 24.175 95.368 108.012 1.00 36.45 282 LEU A O 1
ATOM 2327 N N . SER A 1 283 ? 22.583 93.976 107.251 1.00 29.22 283 SER A N 1
ATOM 2328 C CA . SER A 1 283 ? 23.325 93.606 106.062 1.00 29.02 283 SER A CA 1
ATOM 2329 C C . SER A 1 283 ? 22.365 93.369 104.908 1.00 26.03 283 SER A C 1
ATOM 2330 O O . SER A 1 283 ? 21.327 92.716 105.044 1.00 28.83 283 SER A O 1
ATOM 2333 N N . ILE A 1 284 ? 22.700 93.968 103.782 1.00 15.94 284 ILE A N 1
ATOM 2334 C CA . ILE A 1 284 ? 21.923 93.825 102.584 1.00 14.60 284 ILE A CA 1
ATOM 2335 C C . ILE A 1 284 ? 22.799 93.090 101.595 1.00 16.39 284 ILE A C 1
ATOM 2336 O O . ILE A 1 284 ? 23.971 93.414 101.451 1.00 17.55 284 ILE A O 1
ATOM 2341 N N . ILE A 1 285 ? 22.237 92.088 100.934 1.00 13.42 285 ILE A N 1
ATOM 2342 C CA . ILE A 1 285 ? 22.934 91.398 99.859 1.00 16.42 285 ILE A CA 1
ATOM 2343 C C . ILE A 1 285 ? 22.419 91.923 98.525 1.00 14.34 285 ILE A C 1
ATOM 2344 O O . ILE A 1 285 ? 21.213 91.867 98.252 1.00 16.46 285 ILE A O 1
ATOM 2349 N N . TRP A 1 286 ? 23.331 92.457 97.718 1.00 12.89 286 TRP A N 1
ATOM 2350 C CA . TRP A 1 286 ? 23.025 92.869 96.358 1.00 13.86 286 TRP A CA 1
ATOM 2351 C C . TRP A 1 286 ? 23.326 91.715 95.412 1.00 12.71 286 TRP A C 1
ATOM 2352 O O . TRP A 1 286 ? 24.452 91.215 95.370 1.00 14.82 286 TRP A O 1
ATOM 2363 N N . ILE A 1 287 ? 22.302 91.294 94.674 1.00 14.70 287 ILE A N 1
ATOM 2364 C CA . ILE A 1 287 ? 22.464 90.299 93.626 1.00 15.89 287 ILE A CA 1
ATOM 2365 C C . ILE A 1 287 ? 22.214 90.955 92.283 1.00 17.75 287 ILE A C 1
ATOM 2366 O O . ILE A 1 287 ? 21.131 91.526 92.049 1.00 16.01 287 ILE A O 1
ATOM 2371 N N . ASP A 1 288 ? 23.206 90.877 91.401 1.00 15.29 288 ASP A N 1
ATOM 2372 C CA . ASP A 1 288 ? 22.994 91.284 90.017 1.00 14.70 288 ASP A CA 1
ATOM 2373 C C . ASP A 1 288 ? 22.597 90.027 89.242 1.00 16.87 288 ASP A C 1
ATOM 2374 O O . ASP A 1 288 ? 23.393 89.113 89.099 1.00 17.08 288 ASP A O 1
ATOM 2379 N N . PRO A 1 289 ? 21.347 89.972 88.764 1.00 16.04 289 PRO A N 1
ATOM 2380 C CA . PRO A 1 289 ? 20.837 88.795 88.050 1.00 16.84 289 PRO A CA 1
ATOM 2381 C C . PRO A 1 289 ? 21.721 88.387 86.872 1.00 16.15 289 PRO A C 1
ATOM 2382 O O . PRO A 1 289 ? 21.722 87.215 86.482 1.00 18.20 289 PRO A O 1
ATOM 2386 N N . ASP A 1 290 ? 22.466 89.336 86.312 1.00 20.42 290 ASP A N 1
ATOM 2387 C CA . ASP A 1 290 ? 23.302 89.049 85.155 1.00 23.64 290 ASP A CA 1
ATOM 2388 C C . ASP A 1 290 ? 24.451 88.111 85.511 1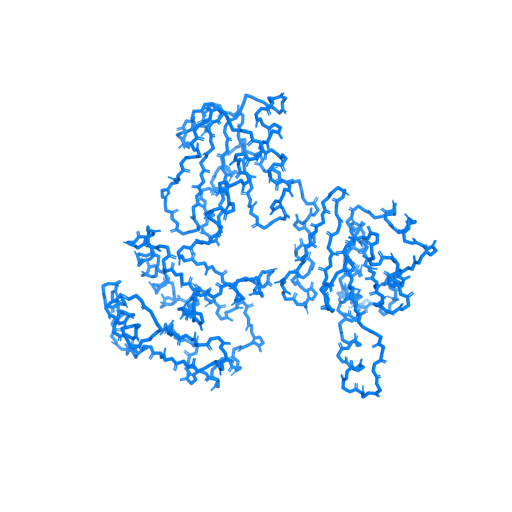.00 22.55 290 ASP A C 1
ATOM 2389 O O . ASP A 1 290 ? 24.993 87.440 84.640 1.00 21.86 290 ASP A O 1
ATOM 2394 N N . ASP A 1 291 ? 24.807 88.057 86.792 1.00 18.79 291 ASP A N 1
ATOM 2395 C CA . ASP A 1 291 ? 25.901 87.205 87.257 1.00 19.35 291 ASP A CA 1
ATOM 2396 C C . ASP A 1 291 ? 25.468 85.763 87.501 1.00 18.30 291 ASP A C 1
ATOM 2397 O O . ASP A 1 291 ? 26.321 84.886 87.686 1.00 16.74 291 ASP A O 1
ATOM 2402 N N . PHE A 1 292 ? 24.154 85.526 87.527 1.00 17.94 292 PHE A N 1
ATOM 2403 C CA . PHE A 1 292 ? 23.621 84.203 87.852 1.00 16.35 292 PHE A CA 1
ATOM 2404 C C . PHE A 1 292 ? 22.505 83.768 86.895 1.00 18.28 292 PHE A C 1
ATOM 2405 O O . PHE A 1 292 ? 21.368 83.555 87.315 1.00 18.21 292 PHE A O 1
ATOM 2413 N N . PRO A 1 293 ? 22.832 83.622 85.601 1.00 21.52 293 PRO A N 1
ATOM 2414 C CA . PRO A 1 293 ? 21.804 83.324 84.594 1.00 21.47 293 PRO A CA 1
ATOM 2415 C C . PRO A 1 293 ? 21.027 82.039 84.859 1.00 22.75 293 PRO A C 1
ATOM 2416 O O . PRO A 1 293 ? 19.839 81.990 84.525 1.00 24.88 293 PRO A O 1
ATOM 2420 N N . LEU A 1 294 ? 21.672 81.034 85.447 1.00 18.95 294 LEU A N 1
ATOM 2421 C CA . LEU A 1 294 ? 21.016 79.753 85.707 1.00 18.61 294 LEU A CA 1
ATOM 2422 C C . LEU A 1 294 ? 20.049 79.789 86.891 1.00 21.29 294 LEU A C 1
ATOM 2423 O O . LEU A 1 294 ? 19.235 78.881 87.045 1.00 23.10 294 LEU A O 1
ATOM 2428 N N . LEU A 1 295 ? 20.119 80.839 87.710 1.00 17.15 295 LEU A N 1
ATOM 2429 C CA . LEU A 1 295 ? 19.219 80.967 88.850 1.00 21.13 295 LEU A CA 1
ATOM 2430 C C . LEU A 1 295 ? 18.040 81.910 88.615 1.00 19.72 295 LEU A C 1
ATOM 2431 O O . LEU A 1 295 ? 17.122 81.948 89.415 1.00 19.19 295 LEU A O 1
ATOM 2436 N N . VAL A 1 296 ? 18.064 82.688 87.540 1.00 16.43 296 VAL A N 1
ATOM 2437 C CA . VAL A 1 296 ? 16.994 83.658 87.321 1.00 17.99 296 VAL A CA 1
ATOM 2438 C C . VAL A 1 296 ? 15.595 83.031 87.223 1.00 20.08 296 VAL A C 1
ATOM 2439 O O . VAL A 1 296 ? 14.669 83.502 87.863 1.00 18.14 296 VAL A O 1
ATOM 2443 N N . PRO A 1 297 ? 15.430 81.963 86.429 1.00 19.15 297 PRO A N 1
ATOM 2444 C CA . PRO A 1 297 ? 14.093 81.354 86.403 1.00 25.17 297 PRO A CA 1
ATOM 2445 C C . PRO A 1 297 ? 13.626 80.895 87.791 1.00 17.61 297 PRO A C 1
ATOM 2446 O O . PRO A 1 297 ? 12.470 81.121 88.170 1.00 23.68 297 PRO A O 1
ATOM 2450 N N . TYR A 1 298 ? 14.522 80.260 88.534 1.00 18.11 298 TYR A N 1
ATOM 2451 C CA . TYR A 1 298 ? 14.238 79.809 89.890 1.00 18.22 298 TYR A CA 1
ATOM 2452 C C . TYR A 1 298 ? 13.823 80.970 90.796 1.00 23.18 298 TYR A C 1
ATOM 2453 O O . TYR A 1 298 ? 12.828 80.870 91.524 1.00 21.10 298 TYR A O 1
ATOM 2462 N N . TRP A 1 299 ? 14.581 82.067 90.754 1.00 18.77 299 TRP A N 1
ATOM 2463 C CA . TRP A 1 299 ? 14.246 83.241 91.569 1.00 16.67 299 TRP A CA 1
ATOM 2464 C C . TRP A 1 299 ? 12.912 83.861 91.171 1.00 21.66 299 TRP A C 1
ATOM 2465 O O . TRP A 1 299 ? 12.115 84.251 92.024 1.00 21.71 299 TRP A O 1
ATOM 2476 N N . GLU A 1 300 ? 12.675 83.983 89.871 1.00 18.58 300 GLU A N 1
ATOM 2477 C CA . GLU A 1 300 ? 11.436 84.597 89.420 1.00 23.53 300 GLU A CA 1
ATOM 2478 C C . GLU A 1 300 ? 10.225 83.775 89.871 1.00 23.80 300 GLU A C 1
ATOM 2479 O O . GLU A 1 300 ? 9.221 84.332 90.317 1.00 24.91 300 GLU A O 1
ATOM 2485 N N . LYS A 1 301 ? 10.348 82.454 89.794 1.00 21.41 301 LYS A N 1
ATOM 2486 C CA . LYS A 1 301 ? 9.282 81.548 90.218 1.00 25.11 301 LYS A CA 1
ATOM 2487 C C . LYS A 1 301 ? 9.094 81.558 91.734 1.00 29.32 301 LYS A C 1
ATOM 2488 O O . LYS A 1 301 ? 7.977 81.705 92.237 1.00 27.00 301 LYS A O 1
ATOM 2494 N N . THR A 1 302 ? 10.203 81.409 92.448 1.00 23.77 302 THR A N 1
ATOM 2495 C CA . THR A 1 302 ? 10.208 81.246 93.900 1.00 25.49 302 THR A CA 1
ATOM 2496 C C . THR A 1 302 ? 9.723 82.505 94.614 1.00 34.43 302 THR A C 1
ATOM 2497 O O . THR A 1 302 ? 8.955 82.435 95.577 1.00 28.97 302 THR A O 1
ATOM 2501 N N . PHE A 1 303 ? 10.160 83.658 94.122 1.00 24.30 303 PHE A N 1
ATOM 2502 C CA . PHE A 1 303 ? 9.887 84.934 94.774 1.00 22.72 303 PHE A CA 1
ATOM 2503 C C . PHE A 1 303 ? 8.708 85.678 94.135 1.00 25.36 303 PHE A C 1
ATOM 2504 O O . PHE A 1 303 ? 8.265 86.703 94.648 1.00 25.73 303 PHE A O 1
ATOM 2512 N N . ASP A 1 304 ? 8.215 85.161 93.010 1.00 24.39 304 ASP A N 1
ATOM 2513 C CA . ASP A 1 304 ? 7.134 85.800 92.258 1.00 31.16 304 ASP A CA 1
ATOM 2514 C C . ASP A 1 304 ? 7.467 87.245 91.881 1.00 22.24 304 ASP A C 1
ATOM 2515 O O . ASP A 1 304 ? 6.664 88.158 92.090 1.00 27.52 304 ASP A O 1
ATOM 2520 N N . ILE A 1 305 ? 8.657 87.453 91.323 1.00 22.74 305 ILE A N 1
ATOM 2521 C CA . ILE A 1 305 ? 9.077 88.783 90.904 1.00 20.73 305 ILE A CA 1
ATOM 2522 C C . ILE A 1 305 ? 9.634 88.784 89.489 1.00 20.52 305 ILE A C 1
ATOM 2523 O O . ILE A 1 305 ? 9.986 87.735 88.951 1.00 23.77 305 ILE A O 1
ATOM 2528 N N . ASP A 1 306 ? 9.713 89.973 88.900 1.00 22.98 306 ASP A N 1
ATOM 2529 C CA . ASP A 1 306 ? 10.249 90.151 87.555 1.00 22.61 306 ASP A CA 1
ATOM 2530 C C . ASP A 1 306 ? 11.660 90.725 87.657 1.00 20.26 306 ASP A C 1
ATOM 2531 O O . ASP A 1 306 ? 11.831 91.881 88.034 1.00 22.77 306 ASP A O 1
ATOM 2536 N N . LEU A 1 307 ? 12.669 89.915 87.343 1.00 23.38 307 LEU A N 1
ATOM 2537 C CA . LEU A 1 307 ? 14.051 90.356 87.539 1.00 18.28 307 LEU A CA 1
ATOM 2538 C C . LEU A 1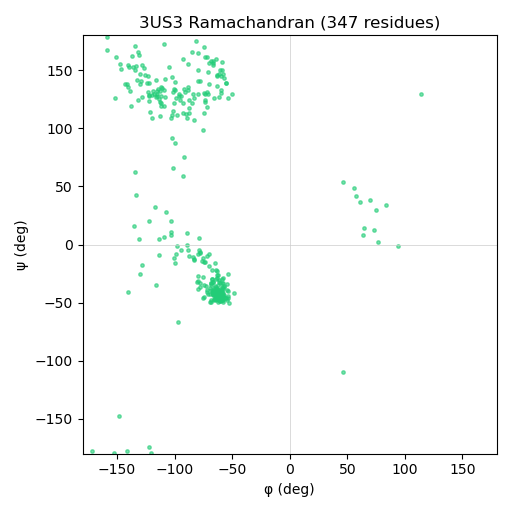 307 ? 14.566 91.292 86.457 1.00 22.82 307 LEU A C 1
ATOM 2539 O O . LEU A 1 307 ? 15.738 91.673 86.464 1.00 24.77 307 LEU A O 1
ATOM 2544 N N . SER A 1 308 ? 13.688 91.680 85.539 1.00 25.26 308 SER A N 1
ATOM 2545 C CA . SER A 1 308 ? 14.005 92.757 84.605 1.00 27.39 308 SER A CA 1
ATOM 2546 C C . SER A 1 308 ? 13.861 94.122 85.266 1.00 22.37 308 SER A C 1
ATOM 2547 O O . SER A 1 308 ? 14.194 95.155 84.674 1.00 28.62 308 SER A O 1
ATOM 2550 N N . ALA A 1 309 ? 13.360 94.123 86.495 1.00 20.94 309 ALA A N 1
ATOM 2551 C CA . ALA A 1 309 ? 13.215 95.355 87.259 1.00 23.78 309 ALA A CA 1
ATOM 2552 C C . ALA A 1 309 ? 13.899 95.198 88.606 1.00 20.65 309 ALA A C 1
ATOM 2553 O O . ALA A 1 309 ? 14.002 94.089 89.121 1.00 20.36 309 ALA A O 1
ATOM 2555 N N . PRO A 1 310 ? 14.372 96.313 89.180 1.00 21.18 310 PRO A N 1
ATOM 2556 C CA . PRO A 1 310 ? 14.980 96.270 90.514 1.00 21.95 310 PRO A CA 1
ATOM 2557 C C . PRO A 1 310 ? 13.983 95.752 91.540 1.00 18.67 310 PRO A C 1
ATOM 2558 O O . PRO A 1 310 ? 12.781 96.026 91.428 1.00 21.04 310 PRO A O 1
ATOM 2562 N N . GLN A 1 311 ? 14.479 95.000 92.519 1.00 18.50 311 GLN A N 1
ATOM 2563 C CA . GLN A 1 311 ? 13.641 94.476 93.586 1.00 16.48 311 GLN A CA 1
ATOM 2564 C C . GLN A 1 311 ? 14.368 94.576 94.917 1.00 19.73 311 GLN A C 1
ATOM 2565 O O . GLN A 1 311 ? 15.611 94.552 94.980 1.00 18.74 311 GLN A O 1
ATOM 2571 N N . ILE A 1 312 ? 13.596 94.675 95.991 1.00 18.69 312 ILE A N 1
ATOM 2572 C CA . ILE A 1 312 ? 14.162 94.552 97.323 1.00 16.50 312 ILE A CA 1
ATOM 2573 C C . ILE A 1 312 ? 13.182 93.827 98.212 1.00 16.74 312 ILE A C 1
ATOM 2574 O O . ILE A 1 312 ? 11.972 94.061 98.151 1.00 18.66 312 ILE A O 1
ATOM 2579 N N . GLY A 1 313 ? 13.706 92.925 99.029 1.00 16.79 313 GLY A N 1
ATOM 2580 C CA . GLY A 1 313 ? 12.848 92.092 99.833 1.00 19.19 313 GLY A CA 1
ATOM 2581 C C . GLY A 1 313 ? 13.564 91.530 101.029 1.00 19.04 313 GLY A C 1
ATOM 2582 O O . GLY A 1 313 ? 14.754 91.789 101.255 1.00 18.91 313 GLY A O 1
ATOM 2583 N N . VAL A 1 314 ? 12.814 90.775 101.814 1.00 18.31 314 VAL A N 1
ATOM 2584 C CA . VAL A 1 314 ? 13.348 90.104 102.974 1.00 19.99 314 VAL A CA 1
ATOM 2585 C C . VAL A 1 314 ? 13.072 88.627 102.792 1.00 20.06 314 VAL A C 1
ATOM 2586 O O . VAL A 1 314 ? 11.943 88.230 102.506 1.00 19.52 314 VAL A O 1
ATOM 2590 N N . VAL A 1 315 ? 14.119 87.820 102.929 1.00 20.59 315 VAL A N 1
ATOM 2591 C CA . VAL A 1 315 ? 14.031 86.391 102.686 1.00 21.67 315 VAL A CA 1
ATOM 2592 C C . VAL A 1 315 ? 14.350 85.624 103.962 1.00 25.15 315 VAL A C 1
ATOM 2593 O O . VAL A 1 315 ? 15.355 85.890 104.617 1.00 26.83 315 VAL A O 1
ATOM 2597 N N . ASN A 1 316 ? 13.481 84.683 104.316 1.00 29.21 316 ASN A N 1
ATOM 2598 C CA . ASN A 1 316 ? 13.740 83.773 105.428 1.00 31.44 316 ASN A CA 1
ATOM 2599 C C . ASN A 1 316 ? 14.577 82.595 104.942 1.00 31.11 316 ASN A C 1
ATOM 2600 O O . ASN A 1 316 ? 14.166 81.874 104.036 1.00 30.33 316 ASN A O 1
ATOM 2605 N N . VAL A 1 317 ? 15.744 82.398 105.547 1.00 30.81 317 VAL A N 1
ATOM 2606 C CA . VAL A 1 317 ? 16.698 81.410 105.042 1.00 34.22 317 VAL A CA 1
ATOM 2607 C C . VAL A 1 317 ? 16.292 79.961 105.302 1.00 40.49 317 VAL A C 1
ATOM 2608 O O . VAL A 1 317 ? 16.846 79.041 104.701 1.00 35.36 317 VAL A O 1
ATOM 2612 N N . THR A 1 318 ? 15.325 79.756 106.188 1.00 32.61 318 THR A N 1
ATOM 2613 C CA . THR A 1 318 ? 14.900 78.403 106.530 1.00 41.65 318 THR A CA 1
ATOM 2614 C C . THR A 1 318 ? 14.070 77.759 105.421 1.00 42.98 318 THR A C 1
ATOM 2615 O O . THR A 1 318 ? 14.290 76.599 105.071 1.00 47.58 318 THR A O 1
ATOM 2619 N N . ASP A 1 319 ? 13.126 78.518 104.870 1.00 41.59 319 ASP A N 1
ATOM 2620 C CA . ASP A 1 319 ? 12.163 77.984 103.909 1.00 41.27 319 ASP A CA 1
ATOM 2621 C C . ASP A 1 319 ? 12.035 78.825 102.640 1.00 38.33 319 ASP A C 1
ATOM 2622 O O . ASP A 1 319 ? 11.191 78.546 101.790 1.00 42.00 319 ASP A O 1
ATOM 2627 N N . ALA A 1 320 ? 12.866 79.855 102.519 1.00 36.94 320 ALA A N 1
ATOM 2628 C CA . ALA A 1 320 ? 12.816 80.750 101.364 1.00 33.75 320 ALA A CA 1
ATOM 2629 C C . ALA A 1 320 ? 11.505 81.532 101.267 1.00 31.01 320 ALA A C 1
ATOM 2630 O O . ALA A 1 320 ? 11.205 82.113 100.224 1.00 31.65 320 ALA A O 1
ATOM 2632 N N . ASP A 1 321 ? 10.724 81.553 102.342 1.00 30.75 321 ASP A N 1
ATOM 2633 C CA . ASP A 1 321 ? 9.581 82.460 102.390 1.00 33.80 321 ASP A CA 1
ATOM 2634 C C . ASP A 1 321 ? 10.130 83.878 102.260 1.00 28.63 321 ASP A C 1
ATOM 2635 O O . ASP A 1 321 ? 11.256 84.144 102.666 1.00 30.06 321 ASP A O 1
ATOM 2640 N N . SER A 1 322 ? 9.356 84.786 101.681 1.00 25.55 322 SER A N 1
ATOM 2641 C CA . SER A 1 322 ? 9.875 86.126 101.434 1.00 25.19 322 SER A CA 1
ATOM 2642 C C . SER A 1 322 ? 8.779 87.158 101.270 1.00 22.31 322 SER A C 1
ATOM 2643 O O . SER A 1 322 ? 7.603 86.828 101.103 1.00 22.68 322 SER A O 1
ATOM 2646 N N . VAL A 1 323 ? 9.179 88.419 101.311 1.00 18.51 323 VAL A N 1
ATOM 2647 C CA . VAL A 1 323 ? 8.266 89.506 100.999 1.00 19.44 323 VAL A CA 1
ATOM 2648 C C . VAL A 1 323 ? 9.029 90.566 100.214 1.00 21.89 323 VAL A C 1
ATOM 2649 O O . VAL A 1 323 ? 10.188 90.884 100.531 1.00 22.58 323 VAL A O 1
ATOM 2653 N N . TRP A 1 324 ? 8.386 91.102 99.182 1.00 16.90 324 TRP A N 1
ATOM 2654 C CA . TRP A 1 324 ? 9.045 92.017 98.259 1.00 19.00 324 TRP A CA 1
ATOM 2655 C C . TRP A 1 324 ? 8.312 93.337 98.148 1.00 22.67 324 TRP A C 1
ATOM 2656 O O . TRP A 1 324 ? 7.089 93.373 98.093 1.00 20.35 324 TRP A O 1
ATOM 2667 N N . MET A 1 325 ? 9.075 94.420 98.109 1.00 20.31 325 MET A N 1
ATOM 2668 C CA . MET A 1 325 ? 8.499 95.752 98.095 1.00 19.63 325 MET A CA 1
ATOM 2669 C C . MET A 1 325 ? 7.856 96.048 96.746 1.00 25.72 325 MET A C 1
ATOM 2670 O O . MET A 1 325 ? 8.452 95.818 95.696 1.00 23.33 325 MET A O 1
ATOM 2675 N N . GLU A 1 326 ? 6.627 96.547 96.775 1.00 20.03 326 GLU A N 1
ATOM 2676 C CA . GLU A 1 326 ? 5.971 96.970 95.554 1.00 23.18 326 GLU A CA 1
ATOM 2677 C C . GLU A 1 326 ? 6.570 98.281 95.066 1.00 28.59 326 GLU A C 1
ATOM 2678 O O . GLU A 1 326 ? 6.617 99.272 95.803 1.00 28.33 326 GLU A O 1
ATOM 2684 N N . MET A 1 327 ? 7.034 98.273 93.823 1.00 24.05 327 MET A N 1
ATOM 2685 C CA . MET A 1 327 ? 7.525 99.475 93.163 1.00 31.36 327 MET A CA 1
ATOM 2686 C C . MET A 1 327 ? 6.910 99.594 91.770 1.00 37.97 327 MET A C 1
ATOM 2687 O O . MET A 1 327 ? 7.008 98.675 90.954 1.00 45.56 327 MET A O 1
ATOM 2692 N N . ASP A 1 328 ? 6.266 100.726 91.511 1.00 41.00 328 ASP A N 1
ATOM 2693 C CA . ASP A 1 328 ? 5.626 100.977 90.223 1.00 40.68 328 ASP A CA 1
ATOM 2694 C C . ASP A 1 328 ? 6.636 101.598 89.261 1.00 35.31 328 ASP A C 1
ATOM 2695 O O . ASP A 1 328 ? 7.147 102.688 89.512 1.00 37.65 328 ASP A O 1
ATOM 2700 N N . ASP A 1 329 ? 6.924 100.907 88.162 1.00 43.31 329 ASP A N 1
ATOM 2701 C CA . ASP A 1 329 ? 7.972 101.360 87.250 1.00 49.61 329 ASP A CA 1
ATOM 2702 C C . ASP A 1 329 ? 7.602 102.625 86.473 1.00 54.79 329 ASP A C 1
ATOM 2703 O O . ASP A 1 329 ? 8.446 103.213 85.796 1.00 64.77 329 ASP A O 1
ATOM 2708 N N . GLU A 1 330 ? 6.345 103.045 86.582 1.00 45.10 330 GLU A N 1
ATOM 2709 C CA . GLU A 1 330 ? 5.895 104.275 85.937 1.00 56.54 330 GLU A CA 1
ATOM 2710 C C . GLU A 1 330 ? 6.213 105.491 86.799 1.00 60.19 330 GLU A C 1
ATOM 2711 O O . GLU A 1 330 ? 6.082 106.632 86.355 1.00 60.96 330 GLU A O 1
ATOM 2717 N N . GLU A 1 331 ? 6.622 105.239 88.037 1.00 42.65 331 GLU A N 1
ATOM 2718 C CA . GLU A 1 331 ? 7.056 106.304 88.931 1.00 41.36 331 GLU A CA 1
ATOM 2719 C C . GLU A 1 331 ? 8.560 106.212 89.133 1.00 46.67 331 GLU A C 1
ATOM 2720 O O . GLU A 1 331 ? 9.192 105.253 88.693 1.00 45.27 331 GLU A O 1
ATOM 2726 N N . ASP A 1 332 ? 9.133 107.209 89.796 1.00 41.43 332 ASP A N 1
ATOM 2727 C CA . ASP A 1 332 ? 10.545 107.148 90.150 1.00 41.65 332 ASP A CA 1
ATOM 2728 C C . ASP A 1 332 ? 10.742 106.064 91.199 1.00 42.25 332 ASP A C 1
ATOM 2729 O O . ASP A 1 332 ? 9.797 105.681 91.889 1.00 36.68 332 ASP A O 1
ATOM 2734 N N . LEU A 1 333 ? 11.966 105.562 91.315 1.00 29.41 333 LEU A N 1
ATOM 2735 C CA . LEU A 1 333 ? 12.264 104.562 92.329 1.00 26.27 333 LEU A CA 1
ATOM 2736 C C . LEU A 1 333 ? 12.144 105.173 93.716 1.00 23.41 333 LEU A C 1
ATOM 2737 O O . LEU A 1 333 ? 12.281 106.387 93.879 1.00 29.95 333 LEU A O 1
ATOM 2742 N N . PRO A 1 334 ? 11.896 104.335 94.728 1.00 24.94 334 PRO A N 1
ATOM 2743 C CA . PRO A 1 334 ? 11.811 104.860 96.096 1.00 32.14 334 PRO A CA 1
ATOM 2744 C C . PRO A 1 334 ? 13.135 105.464 96.539 1.00 33.96 334 PRO A C 1
ATOM 2745 O O . PRO A 1 334 ? 14.196 104.975 96.158 1.00 29.71 334 PRO A O 1
ATOM 2749 N N . SER A 1 335 ? 13.068 106.530 97.326 1.00 32.76 335 SER A N 1
ATOM 2750 C CA . SER A 1 335 ? 14.270 107.159 97.844 1.00 35.57 335 SER A CA 1
ATOM 2751 C C . SER A 1 335 ? 14.823 106.270 98.941 1.00 28.86 335 SER A C 1
ATOM 2752 O O . SER A 1 335 ? 14.161 105.321 99.367 1.00 26.35 335 SER A O 1
ATOM 2755 N N . ALA A 1 336 ? 16.031 106.579 99.399 1.00 24.14 336 ALA A N 1
ATOM 2756 C CA . ALA A 1 336 ? 16.643 105.824 100.483 1.00 23.13 336 ALA A CA 1
ATOM 2757 C C . ALA A 1 336 ? 15.754 105.863 101.717 1.00 24.83 336 ALA A C 1
ATOM 2758 O O . ALA A 1 336 ? 15.615 104.872 102.430 1.00 24.90 336 ALA A O 1
ATOM 2760 N N . GLU A 1 337 ? 15.137 107.014 101.964 1.00 32.96 337 GLU A N 1
ATOM 2761 C CA . GLU A 1 337 ? 14.242 107.155 103.109 1.00 31.67 337 G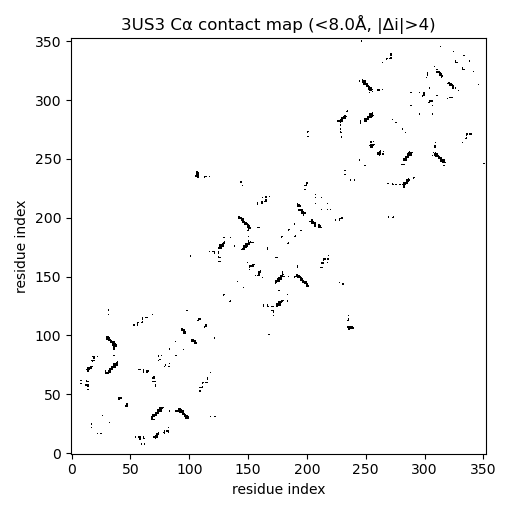LU A CA 1
ATOM 2762 C C . GLU A 1 337 ? 13.037 106.208 103.019 1.00 29.06 337 GLU A C 1
ATOM 2763 O O . GLU A 1 337 ? 12.664 105.574 104.001 1.00 26.68 337 GLU A O 1
ATOM 2769 N N . GLU A 1 338 ? 12.456 106.097 101.829 1.00 21.75 338 GLU A N 1
ATOM 2770 C CA . GLU A 1 338 ? 11.324 105.196 101.597 1.00 28.61 338 GLU A CA 1
ATOM 2771 C C . GLU A 1 338 ? 11.721 103.733 101.766 1.00 27.02 338 GLU A C 1
ATOM 2772 O O . GLU A 1 338 ? 10.968 102.940 102.334 1.00 24.56 338 GLU A O 1
ATOM 2778 N N . LEU A 1 339 ? 12.898 103.376 101.256 1.00 22.90 339 LEU A N 1
ATOM 2779 C CA . LEU A 1 339 ? 13.404 102.018 101.411 1.00 19.65 339 LEU A CA 1
ATOM 2780 C C . LEU A 1 339 ? 13.583 101.679 102.880 1.00 20.81 339 LEU A C 1
ATOM 2781 O O . LEU A 1 339 ? 13.176 100.620 103.332 1.00 20.93 339 LEU A O 1
ATOM 2786 N N . GLU A 1 340 ? 14.212 102.577 103.626 1.00 22.35 340 GLU A N 1
ATOM 2787 C CA . GLU A 1 340 ? 14.459 102.311 105.037 1.00 25.82 340 GLU A CA 1
ATOM 2788 C C . GLU A 1 340 ? 13.152 102.165 105.808 1.00 20.71 340 GLU A C 1
ATOM 2789 O O . GLU A 1 340 ? 13.020 101.298 106.675 1.00 24.42 340 GLU A O 1
ATOM 2795 N N . ASP A 1 341 ? 12.187 103.012 105.474 1.00 27.13 341 ASP A N 1
ATOM 2796 C CA . ASP A 1 341 ? 10.880 102.983 106.114 1.00 24.99 341 ASP A CA 1
ATOM 2797 C C . ASP A 1 341 ? 10.180 101.650 105.836 1.00 21.95 341 ASP A C 1
ATOM 2798 O O . ASP A 1 341 ? 9.584 101.056 106.732 1.00 26.57 341 ASP A O 1
ATOM 2803 N N . TRP A 1 342 ? 10.293 101.160 104.602 1.00 20.51 342 TRP A N 1
ATOM 2804 C CA . TRP A 1 342 ? 9.715 99.871 104.252 1.00 21.97 342 TRP A CA 1
ATOM 2805 C C . TRP A 1 342 ? 10.380 98.728 105.011 1.00 23.54 342 TRP A C 1
ATOM 2806 O O . TRP A 1 342 ? 9.699 97.867 105.560 1.00 24.04 342 TRP A O 1
ATOM 2817 N N . LEU A 1 343 ? 11.716 98.718 105.050 1.00 19.32 343 LEU A N 1
ATOM 2818 C CA . LEU A 1 343 ? 12.419 97.665 105.766 1.00 20.67 343 LEU A CA 1
ATOM 2819 C C . LEU A 1 343 ? 12.011 97.642 107.237 1.00 20.95 343 LEU A C 1
ATOM 2820 O O . LEU A 1 343 ? 11.794 96.578 107.805 1.00 28.08 343 LEU A O 1
ATOM 2825 N N . GLU A 1 344 ? 11.892 98.820 107.845 1.00 23.49 344 GLU A N 1
ATOM 2826 C CA . GLU A 1 344 ? 11.451 98.913 109.237 1.00 28.04 344 GLU A CA 1
ATOM 2827 C C . GLU A 1 344 ? 10.055 98.317 109.442 1.00 28.02 344 GLU A C 1
ATOM 2828 O O . GLU A 1 344 ? 9.831 97.557 110.388 1.00 33.20 344 GLU A O 1
ATOM 2834 N N . ASP A 1 345 ? 9.125 98.664 108.557 1.00 27.77 345 ASP A N 1
ATOM 2835 C CA . ASP A 1 345 ? 7.766 98.112 108.604 1.00 27.04 345 ASP A CA 1
ATOM 2836 C C . ASP A 1 345 ? 7.761 96.587 108.553 1.00 34.78 345 ASP A C 1
ATOM 2837 O O . ASP A 1 345 ? 7.046 95.928 109.307 1.00 36.26 345 ASP A O 1
ATOM 2842 N N . VAL A 1 346 ? 8.537 96.026 107.636 1.00 26.46 346 VAL A N 1
ATOM 2843 C CA . VAL A 1 346 ? 8.561 94.582 107.461 1.00 23.09 346 VAL A CA 1
ATOM 2844 C C . VAL A 1 346 ? 9.269 93.888 108.617 1.00 29.77 346 VAL A C 1
ATOM 2845 O O . VAL A 1 346 ? 8.826 92.839 109.091 1.00 33.10 346 VAL A O 1
ATOM 2849 N N . LEU A 1 347 ? 10.371 94.475 109.072 1.00 29.26 347 LEU A N 1
ATOM 2850 C CA . LEU A 1 347 ? 11.206 93.829 110.082 1.00 35.68 347 LEU A CA 1
ATOM 2851 C C . LEU A 1 347 ? 10.691 94.049 111.505 1.00 51.48 347 LEU A C 1
ATOM 2852 O O . LEU A 1 347 ? 11.136 93.382 112.440 1.00 50.22 347 LEU A O 1
ATOM 2857 N N . GLU A 1 348 ? 9.752 94.979 111.660 1.00 49.38 348 GLU A N 1
ATOM 2858 C CA . GLU A 1 348 ? 9.114 95.216 112.953 1.00 63.91 348 GLU A CA 1
ATOM 2859 C C . GLU A 1 348 ? 8.270 94.007 113.342 1.00 60.84 348 GLU A C 1
ATOM 2860 O O . GLU A 1 348 ? 8.095 93.710 114.526 1.00 67.58 348 GLU A O 1
ATOM 2862 N N . GLY A 1 349 ? 7.749 93.312 112.335 1.00 70.50 349 GLY A N 1
ATOM 2863 C CA . GLY A 1 349 ? 7.031 92.070 112.555 1.00 82.00 349 GLY A CA 1
ATOM 2864 C C . GLY A 1 349 ? 7.907 90.871 112.235 1.00 81.24 349 GLY A C 1
ATOM 2865 O O . GLY A 1 349 ? 7.639 90.127 111.291 1.00 80.26 349 GLY A O 1
ATOM 2866 N N . GLU A 1 350 ? 8.960 90.683 113.026 1.00 78.92 350 GLU A N 1
ATOM 2867 C CA . GLU A 1 350 ? 9.916 89.612 112.775 1.00 90.62 350 GLU A CA 1
ATOM 2868 C C . GLU A 1 350 ? 10.534 89.055 114.056 1.00 96.69 350 GLU A C 1
ATOM 2869 O O . GLU A 1 350 ? 9.897 89.032 115.112 1.00 95.71 350 GLU A O 1
ATOM 2871 N N . ILE A 1 351 ? 11.789 88.628 113.955 1.00 97.83 351 ILE A N 1
ATOM 2872 C CA . ILE A 1 351 ? 12.432 87.844 115.008 1.00 109.70 351 ILE A CA 1
ATOM 2873 C C . ILE A 1 351 ? 12.868 88.619 116.256 1.00 113.30 351 ILE A C 1
ATOM 2874 O O . ILE A 1 351 ? 12.621 88.168 117.374 1.00 113.43 351 ILE A O 1
ATOM 2876 N N . ASN A 1 352 ? 13.516 89.769 116.080 1.00 113.77 352 ASN A N 1
ATOM 2877 C CA . ASN A 1 352 ? 14.140 90.431 117.226 1.00 117.93 352 ASN A CA 1
ATOM 2878 C C . ASN A 1 352 ? 14.295 91.954 117.163 1.00 125.32 352 ASN A C 1
ATOM 2879 O O . ASN A 1 352 ? 13.900 92.603 116.192 1.00 118.80 352 ASN A O 1
ATOM 2881 N N . THR A 1 353 ? 14.877 92.503 118.228 1.00 123.59 353 THR A N 1
ATOM 2882 C CA . THR A 1 353 ? 15.213 93.923 118.325 1.00 118.19 353 THR A CA 1
ATOM 2883 C C . THR A 1 353 ? 14.019 94.843 118.086 1.00 119.45 353 THR A C 1
ATOM 2884 O O . THR A 1 353 ? 14.022 95.999 118.521 1.00 116.06 353 THR A O 1
#

Foldseek 3Di:
DPDDDDDDLPPDAFAAADAPVCPVVLPVQAQKEKEFEEEDDDPDVVSVVVVVVLRVQQSVLCVVCVVVRYHHYYAYCPRHVVVCVVVVPDDHRWMWMDHDPDIDTFQFASGSVLVNVQVVQQPDQLEAEDDDDVRLVVVLPAAQAKEKEAEEQDCPPVLVVQQSLLSNHCPPRYYYYYYNDPVSCVVVVHDHLWMWIAAHLDNDTDIQPDPNDGNVSSNVVCVVRVAFLEHEQARRNNRVVLVPAQVQKAKEKEAACVDPQSVVVVVQVSVLRHVCRVPPSHHHYYYHCVRPVPCVVVCCVLVVDDSVHMWIWMAGSPPRDIDIDDDDPVDRGDHNVRVVVVVCVVPVPDDDD

GO terms:
  GO:0033018 sarcoplasmic reticulum lumen (C, IDA)
  GO:0005509 calcium ion binding (F, IDA)
  GO:0051258 protein polymerization (P, IDA)
  GO:0033018 sarcoplasmic reticulum lumen (C, EXP)
  GO:0005509 calcium ion binding (F, EXP)
  GO:0030955 potassium ion binding (F, EXP)
  GO:0046872 metal ion binding (F, EXP)
  GO:0000287 magnesium ion binding (F, IDA)
  GO:0016529 sarcoplasmic reticulum (C, IDA)
  GO:0030955 potassium ion binding (F, IDA)
  GO:0042803 protein homodimerization activity (F, IDA)
  GO:0046872 metal ion binding (F, IDA)

CATH classification: 3.40.30.10 (+2 more: 3.40.30.10, 3.40.30.10)

Sequence (353 aa):
EEGLDFPEYDGVDRVINVNAKNYKNVFKKYEVLALLYHEPPEDDKASQRQFEMMEELILELAAQVLEDDKGVGFGLVDSEKDAAVAKKLGLTEEDSIYVFKEDEVIEYDGEFSADDTLVEFLLDVLEDPVELLIEGERELQAFENIEDEIKLIGYFKNKDSEHYKAFKEAAEEFHPYIPFFATFDSKVAKKLTLKLNEIDFYEAFMEEPVTIPDKPNSEEEIVNFVEEHRRSTLRKLKPESMYETWEDDMDGIHIVAFAEEADPDGYEFLEILKSVAQDNTDNPDLSIIWIDPDDFPLLVPYWEKTFDIDLSAPQIGVVNVTDADSVWMEMDDEEDLPSAEELEDWLEDVLEGEINT

Organism: Oryctolagus cuniculus (NCBI:txid9986)

Secondary structure (DSSP, 8-state):
---PPPP--------EE--TTTHHHHHHH-SEEEEEEEPPP-SSHHHHHHHHHHHHHHHHHHHHHTTTTEEEEEEETTTTHHHHHHHT--STTEEEEEETTEEEE--S--SHHHHHHHHHHHHS-SEEE--SHHHHHHHHH--SS-EEEEE-S-TT-HHHHHHHHHHHHHTTTS-EEEE--HHHHHHHTPPTT-EEEE-TT-SS-EEPSSSSPPHHHHHHHHHHT-S-SEEE--GGGHHHHHHS-BTTEEEEEE--TTSHHHHHHHHHHHHHHHHTTT-TT--EEEE-GGG-TTTHHHHHHHHT--TTS-EEEEEETTT--EEE----TTSPPPPHHHHHHHHHHHHHTSS--

B-factor: mean 32.05, std 15.46, range [11.55, 125.32]

Radius of gyration: 22.76 Å; Cα contacts (8 Å, |Δi|>4): 554; chains: 1; bounding box: 56×59×64 Å

InterPro domains:
  IPR001393 Calsequestrin [PF01216] (7-390)
  IPR018233 Calsequestrin, conserved site [PS00863] (29-43)
  IPR018233 Calsequestrin, conserved site [PS00864] (366-385)
  IPR036249 Thioredoxin-like superfamily [SSF52833] (33-154)
  IPR036249 Thioredoxin-like superfamily [SSF52833] (155-254)
  IPR036249 Thioredoxin-like superfamily [SSF52833] (257-375)
  IPR041858 Calsequestrin, middle TRX-fold domain [cd03066] (154-255)
  IPR041859 Calsequestrin, N-terminal TRX-fold domain [cd03065] (33-152)
  IPR041860 Calsequestrin, C-terminal TRX-fold domain [cd03074] (256-375)

Solvent-accessible surface area: 19993 Å² total; per-residue (Å²): 230,174,52,186,118,186,129,133,86,68,46,82,115,51,20,40,100,0,49,69,198,42,25,126,94,10,61,165,152,40,106,0,2,3,0,1,25,15,74,33,104,103,144,70,168,65,34,85,163,126,67,79,128,33,35,79,37,2,2,71,0,5,44,86,2,99,147,114,24,4,2,3,0,25,0,13,23,119,127,9,45,65,2,5,169,157,33,47,10,102,83,126,67,24,5,6,0,17,28,154,142,58,82,18,87,12,48,6,43,48,24,17,90,8,0,18,109,1,0,65,67,0,36,116,113,25,18,106,61,2,120,34,121,204,73,8,90,57,2,83,103,43,60,46,48,15,11,0,0,0,33,1,149,59,136,92,19,124,44,19,114,17,0,76,84,0,1,47,94,5,26,25,44,12,26,2,8,0,0,57,57,65,131,9,1,153,99,11,110,11,132,80,22,24,1,6,4,28,39,3,6,24,142,140,37,79,58,5,78,118,82,68,4,48,62,111,69,0,32,90,21,0,88,147,68,79,116,3,6,0,31,32,8,42,32,37,17,20,101,81,12,76,121,45,50,32,115,23,28,0,0,2,0,0,1,63,76,98,40,107,73,2,118,82,0,2,67,25,0,31,50,1,0,69,115,35,50,135,66,115,98,25,2,0,0,2,5,8,11,103,52,4,92,167,56,32,90,116,19,60,182,53,21,131,23,85,10,95,35,14,20,0,0,11,2,55,47,122,99,37,95,34,66,38,25,148,40,72,128,154,126,135,31,10,46,16,128,92,1,36,83,42,10,118,95,35,48,92,69,62,80,75,144

Nearest PDB structures (foldseek):
  3trp-assembly1_A  TM=1.002E+00  e=4.022E-73  Oryctolagus cuniculus
  5kn0-assembly1_A  TM=9.976E-01  e=1.638E-65  Bos taurus
  3uom-assembly5_E  TM=9.722E-01  e=5.259E-68  Homo sapiens
  5crh-assembly1_B  TM=9.549E-01  e=1.543E-67  Homo sapiens
  5crg-assembly1_B  TM=9.493E-01  e=1.289E-65  Homo sapiens